Protein AF-A0A158D1X8-F1 (afdb_monomer_lite)

pLDDT: mean 78.44, std 18.09, range [29.52, 98.31]

Foldseek 3Di:
DPDPDDDDDLLRQLVVCVVVVHQWGWDQDPVPGTATAGSVPRHGPVVVCVVCVVVVVVLVVCCVPPPVSVVVVVVVVVVVVVVLCVDPVSVVVVVVVVVVVVVVCVVPPVVVVLQVLLCVALVVLQCCCCPPPPNHDPVLDDDPVQSVLSSVLSSPADPQFHKAFLAHCFAAAPPPRDTFAHGGSGNLRIDGHHPVRCVVPPRHAHLQDGDPSNPPLDLARHDDDDDDDDPVSVVPVVDPDRRPRDDPVRVVVVVVVVVVVVVVVVVVVVVVPPDPPPD

Structure (mmCIF, N/CA/C/O backbone):
data_AF-A0A158D1X8-F1
#
_entry.id   AF-A0A158D1X8-F1
#
loop_
_atom_site.group_PDB
_atom_site.id
_atom_site.type_symbol
_atom_site.label_atom_id
_atom_site.label_alt_id
_atom_site.label_comp_id
_atom_site.label_asym_id
_atom_site.label_entity_id
_atom_site.label_seq_id
_atom_site.pdbx_PDB_ins_code
_atom_site.Cartn_x
_atom_site.Cartn_y
_atom_site.Cartn_z
_atom_site.occupancy
_atom_site.B_iso_or_equiv
_atom_site.auth_seq_id
_atom_site.auth_comp_id
_atom_site.auth_asym_id
_atom_site.auth_atom_id
_atom_site.pdbx_PDB_model_num
ATOM 1 N N . MET A 1 1 ? 20.536 -32.704 -49.723 1.00 55.28 1 MET A N 1
ATOM 2 C CA . MET A 1 1 ? 21.285 -31.468 -50.030 1.00 55.28 1 MET A CA 1
ATOM 3 C C . MET A 1 1 ? 20.790 -30.385 -49.082 1.00 55.28 1 MET A C 1
ATOM 5 O O . MET A 1 1 ? 19.704 -29.871 -49.305 1.00 55.28 1 MET A O 1
ATOM 9 N N . SER A 1 2 ? 21.507 -30.103 -47.988 1.00 58.47 2 SER A N 1
ATOM 10 C CA . SER A 1 2 ? 21.170 -28.964 -47.121 1.00 58.47 2 SER A CA 1
ATOM 11 C C . SER A 1 2 ? 21.609 -27.690 -47.821 1.00 58.47 2 SER A C 1
ATOM 13 O O . SER A 1 2 ? 22.803 -27.434 -47.960 1.00 58.47 2 SER A O 1
ATOM 15 N N . THR A 1 3 ? 20.650 -26.907 -48.299 1.00 57.00 3 THR A N 1
ATOM 16 C CA . THR A 1 3 ? 20.907 -25.547 -48.760 1.00 57.00 3 THR A CA 1
ATOM 17 C C . THR A 1 3 ? 21.339 -24.730 -47.551 1.00 57.00 3 THR A C 1
ATOM 19 O O . THR A 1 3 ? 20.520 -24.405 -46.696 1.00 57.00 3 THR A O 1
ATOM 22 N N . SER A 1 4 ? 22.638 -24.454 -47.458 1.00 56.62 4 SER A N 1
ATOM 23 C CA . SER A 1 4 ? 23.189 -23.497 -46.505 1.00 56.62 4 SER A CA 1
ATOM 24 C C . SER A 1 4 ? 22.576 -22.131 -46.803 1.00 56.62 4 SER A C 1
ATOM 26 O O . SER A 1 4 ? 22.937 -21.472 -47.780 1.00 56.62 4 SER A O 1
ATOM 28 N N . THR A 1 5 ? 21.575 -21.737 -46.022 1.00 71.62 5 THR A N 1
ATOM 29 C CA . THR A 1 5 ? 21.005 -20.395 -46.068 1.00 71.62 5 THR A CA 1
ATOM 30 C C . THR A 1 5 ? 22.066 -19.442 -45.542 1.00 71.62 5 THR A C 1
ATOM 32 O O . THR A 1 5 ? 22.480 -19.538 -44.387 1.00 71.62 5 THR A O 1
ATOM 35 N N . ALA A 1 6 ? 22.538 -18.538 -46.401 1.00 77.00 6 ALA A N 1
ATOM 36 C CA . ALA A 1 6 ? 23.476 -17.503 -45.992 1.00 77.00 6 ALA A CA 1
ATOM 37 C C . ALA A 1 6 ? 22.914 -16.746 -44.770 1.00 77.00 6 ALA A C 1
ATOM 39 O O . ALA A 1 6 ? 21.714 -16.448 -44.745 1.00 77.00 6 ALA A O 1
ATOM 40 N N . PRO A 1 7 ? 23.742 -16.440 -43.754 1.00 83.12 7 PRO A N 1
ATOM 41 C CA . PRO A 1 7 ? 23.270 -15.771 -42.551 1.00 83.12 7 PRO A CA 1
ATOM 42 C C . PRO A 1 7 ? 22.640 -14.426 -42.919 1.00 83.12 7 PRO A C 1
ATOM 44 O O . PRO A 1 7 ? 23.245 -13.601 -43.609 1.00 83.12 7 PRO A O 1
ATOM 47 N N . LEU A 1 8 ? 21.405 -14.212 -42.461 1.00 88.38 8 LEU A N 1
ATOM 48 C CA . LEU A 1 8 ? 20.679 -12.970 -42.695 1.00 88.38 8 LEU A CA 1
ATOM 49 C C . LEU A 1 8 ? 21.470 -11.779 -42.136 1.00 88.38 8 LEU A C 1
ATOM 51 O O . LEU A 1 8 ? 22.089 -11.845 -41.073 1.00 88.38 8 LEU A O 1
ATOM 55 N N . SER A 1 9 ? 21.426 -10.646 -42.836 1.00 95.88 9 SER A N 1
ATOM 56 C CA . SER A 1 9 ? 22.001 -9.413 -42.294 1.00 95.88 9 SER A CA 1
ATOM 57 C C . SER A 1 9 ? 21.249 -8.979 -41.027 1.00 95.88 9 SER A C 1
ATOM 59 O O . SER A 1 9 ? 20.037 -9.170 -40.917 1.00 95.88 9 SER A O 1
ATOM 61 N N . LYS A 1 10 ? 21.926 -8.290 -40.096 1.00 95.94 10 LYS A N 1
ATOM 62 C CA . LYS A 1 10 ? 21.276 -7.732 -38.888 1.00 95.94 10 LYS A CA 1
ATOM 63 C C . LYS A 1 10 ? 20.078 -6.838 -39.207 1.00 95.94 10 LYS A C 1
ATOM 65 O O . LYS A 1 10 ? 19.131 -6.778 -38.434 1.00 95.94 10 LYS A O 1
ATOM 70 N N . SER A 1 11 ? 20.124 -6.121 -40.329 1.00 97.19 11 SER A N 1
ATOM 71 C CA . SER A 1 11 ? 19.009 -5.282 -40.777 1.00 97.19 11 SER A CA 1
ATOM 72 C C . SER A 1 11 ? 17.799 -6.120 -41.201 1.00 97.19 11 SER A C 1
ATOM 74 O O . SER A 1 11 ? 16.676 -5.729 -40.896 1.00 97.19 11 SER A O 1
ATOM 76 N N . ALA A 1 12 ? 18.019 -7.268 -41.854 1.00 97.06 12 ALA A N 1
ATOM 77 C CA . ALA A 1 12 ? 16.952 -8.203 -42.210 1.00 97.06 12 ALA A CA 1
ATOM 78 C C . ALA A 1 12 ? 16.340 -8.848 -40.958 1.00 97.06 12 ALA A C 1
ATOM 80 O O . ALA A 1 12 ? 15.132 -8.754 -40.771 1.00 97.06 12 ALA A O 1
ATOM 81 N N . MET A 1 13 ? 17.175 -9.359 -40.045 1.00 97.31 13 MET A N 1
ATOM 82 C CA . MET A 1 13 ? 16.717 -9.927 -38.767 1.00 97.31 13 MET A CA 1
ATOM 83 C C . MET A 1 13 ? 15.915 -8.915 -37.932 1.00 97.31 13 MET A C 1
ATOM 85 O O . MET A 1 13 ? 14.879 -9.244 -37.362 1.00 97.31 13 MET A O 1
ATOM 89 N N . ALA A 1 14 ? 16.360 -7.655 -37.885 1.00 97.75 14 ALA A N 1
ATOM 90 C CA . ALA A 1 14 ? 15.649 -6.596 -37.176 1.00 97.75 14 ALA A CA 1
ATOM 91 C C . ALA A 1 14 ? 14.286 -6.274 -37.795 1.00 97.75 14 ALA A C 1
ATOM 93 O O . ALA A 1 14 ? 13.347 -5.963 -37.065 1.00 97.75 14 ALA A O 1
ATOM 94 N N . ARG A 1 15 ? 14.181 -6.308 -39.130 1.00 97.69 15 ARG A N 1
ATOM 95 C CA . ARG A 1 15 ? 12.916 -6.093 -39.837 1.00 97.69 15 ARG A CA 1
ATOM 96 C C . ARG A 1 15 ? 11.941 -7.234 -39.553 1.00 97.69 15 ARG A C 1
ATOM 98 O O . ARG A 1 15 ? 10.828 -6.947 -39.132 1.00 97.69 15 ARG A O 1
ATOM 105 N N . GLU A 1 16 ? 12.389 -8.483 -39.671 1.00 97.19 16 GLU A N 1
ATOM 106 C CA . GLU A 1 16 ? 11.575 -9.664 -39.349 1.00 97.19 16 GLU A CA 1
ATOM 107 C C . GLU A 1 16 ? 11.078 -9.634 -37.899 1.00 97.19 16 GLU A C 1
ATOM 109 O O . GLU A 1 16 ? 9.904 -9.872 -37.635 1.00 97.19 16 GLU A O 1
ATOM 114 N N . ALA A 1 17 ? 11.940 -9.269 -36.946 1.00 97.44 17 ALA A N 1
ATOM 115 C CA . ALA A 1 17 ? 11.536 -9.138 -35.549 1.00 97.44 17 ALA A CA 1
ATOM 116 C C . ALA A 1 17 ? 10.464 -8.054 -35.351 1.00 97.44 17 ALA A C 1
ATOM 118 O O . ALA A 1 17 ? 9.499 -8.276 -34.625 1.00 97.44 17 ALA A O 1
ATOM 119 N N . ARG A 1 18 ? 10.570 -6.902 -36.033 1.00 97.50 18 ARG A N 1
ATOM 120 C CA . ARG A 1 18 ? 9.516 -5.870 -35.988 1.00 97.50 18 ARG A CA 1
ATOM 121 C C . ARG A 1 18 ? 8.207 -6.353 -36.598 1.00 97.50 18 ARG A C 1
ATOM 123 O O . ARG A 1 18 ? 7.159 -6.047 -36.043 1.00 97.50 18 ARG A O 1
ATOM 130 N N . GLU A 1 19 ? 8.264 -7.084 -37.707 1.00 97.62 19 GLU A N 1
ATOM 131 C CA . GLU A 1 19 ? 7.085 -7.675 -38.353 1.00 97.62 19 GLU A CA 1
ATOM 132 C C . GLU A 1 19 ? 6.393 -8.688 -37.428 1.00 97.62 19 GLU A C 1
ATOM 134 O O . GLU A 1 19 ? 5.166 -8.727 -37.376 1.00 97.62 19 GLU A O 1
ATOM 139 N N . ARG A 1 20 ? 7.160 -9.423 -36.609 1.00 97.25 20 ARG A N 1
ATOM 140 C CA . ARG A 1 20 ? 6.635 -10.291 -35.537 1.00 97.25 20 ARG A CA 1
ATOM 141 C C . ARG A 1 20 ? 6.194 -9.544 -34.270 1.00 97.25 20 ARG A C 1
ATOM 143 O O . ARG A 1 20 ? 5.703 -10.170 -33.336 1.00 97.25 20 ARG A O 1
ATOM 150 N N . GLY A 1 21 ? 6.380 -8.225 -34.194 1.00 96.38 21 GLY A N 1
ATOM 151 C CA . GLY A 1 21 ? 6.102 -7.437 -32.986 1.00 96.38 21 GLY A CA 1
ATOM 152 C C . GLY A 1 21 ? 7.092 -7.676 -31.836 1.00 96.38 21 GLY A C 1
ATOM 153 O O . GLY A 1 21 ? 6.840 -7.280 -30.697 1.00 96.38 21 GLY A O 1
ATOM 154 N N . GLU A 1 22 ? 8.235 -8.302 -32.112 1.00 97.00 22 GLU A N 1
ATOM 155 C CA . GLU A 1 22 ? 9.285 -8.562 -31.134 1.00 97.00 22 GLU A CA 1
ATOM 156 C C . GLU A 1 22 ? 10.133 -7.308 -30.893 1.00 97.00 22 GLU A C 1
ATOM 158 O O . GLU A 1 22 ? 10.523 -6.571 -31.804 1.00 97.00 22 GLU A O 1
ATOM 163 N N . ARG A 1 23 ? 10.474 -7.064 -29.625 1.00 97.75 23 ARG A N 1
ATOM 164 C CA . ARG A 1 23 ? 11.351 -5.942 -29.246 1.00 97.75 23 ARG A CA 1
ATOM 165 C C . ARG A 1 23 ? 12.824 -6.223 -29.527 1.00 97.75 23 ARG A C 1
ATOM 167 O O . ARG A 1 23 ? 13.604 -5.280 -29.692 1.00 97.75 23 ARG A O 1
ATOM 174 N N . PHE A 1 24 ? 13.198 -7.497 -29.566 1.00 97.69 24 PHE A N 1
ATOM 175 C CA . PHE A 1 24 ? 14.577 -7.954 -29.653 1.00 97.69 24 PHE A CA 1
ATOM 176 C C . PHE A 1 24 ? 14.720 -9.071 -30.681 1.00 97.69 24 PHE A C 1
ATOM 178 O O . PHE A 1 24 ? 13.774 -9.809 -30.920 1.00 97.69 24 PHE A O 1
ATOM 185 N N . PHE A 1 25 ? 15.918 -9.212 -31.237 1.00 98.00 25 PHE A N 1
ATOM 186 C CA . PHE A 1 25 ? 16.324 -10.355 -32.053 1.00 98.00 25 PHE A CA 1
ATOM 187 C C . PHE A 1 25 ? 17.730 -10.798 -31.653 1.00 98.00 25 PHE A C 1
ATOM 189 O O . PHE A 1 25 ? 18.517 -9.977 -31.185 1.00 98.00 25 PHE A O 1
ATOM 196 N N . GLN A 1 26 ? 18.054 -12.078 -31.821 1.00 97.88 26 GLN A N 1
ATOM 197 C CA . GLN A 1 26 ? 19.400 -12.583 -31.539 1.00 97.88 26 GLN A CA 1
ATOM 198 C C . GLN A 1 26 ? 20.320 -12.339 -32.734 1.00 97.88 26 GLN A C 1
ATOM 200 O O . GLN A 1 26 ? 19.957 -12.638 -33.870 1.00 97.88 26 GLN A O 1
ATOM 205 N N . ALA A 1 27 ? 21.503 -11.779 -32.483 1.00 97.50 27 ALA A N 1
ATOM 206 C CA . ALA A 1 27 ? 22.546 -11.633 -33.493 1.00 97.50 27 ALA A CA 1
ATOM 207 C C . ALA A 1 27 ? 23.937 -11.535 -32.854 1.00 97.50 27 ALA A C 1
ATOM 209 O O . ALA A 1 27 ? 24.088 -11.093 -31.716 1.00 97.50 27 ALA A O 1
ATOM 210 N N . ALA A 1 28 ? 24.974 -11.877 -33.619 1.00 97.12 28 ALA A N 1
ATOM 211 C CA . ALA A 1 28 ? 26.361 -11.748 -33.182 1.00 97.12 28 ALA A CA 1
ATOM 212 C C . ALA A 1 28 ? 26.800 -10.273 -33.101 1.00 97.12 28 ALA A C 1
ATOM 214 O O . ALA A 1 28 ? 26.878 -9.565 -34.107 1.00 97.12 28 ALA A O 1
ATOM 215 N N . CYS A 1 29 ? 27.106 -9.784 -31.905 1.00 97.19 29 CYS A N 1
ATOM 216 C CA . CYS A 1 29 ? 27.751 -8.511 -31.613 1.00 97.19 29 CYS A CA 1
ATOM 217 C C . CYS A 1 29 ? 29.281 -8.633 -31.711 1.00 97.19 29 CYS A C 1
ATOM 219 O O . CYS A 1 29 ? 29.857 -9.628 -31.290 1.00 97.19 29 CYS A O 1
ATOM 221 N N . VAL A 1 30 ? 29.947 -7.581 -32.197 1.00 97.19 30 VAL A N 1
ATOM 222 C CA . VAL A 1 30 ? 31.416 -7.542 -32.329 1.00 97.19 30 VAL A CA 1
ATOM 223 C C . VAL A 1 30 ? 32.118 -7.638 -30.970 1.00 97.19 30 VAL A C 1
ATOM 225 O O . VAL A 1 30 ? 33.176 -8.243 -30.874 1.00 97.19 30 VAL A O 1
ATOM 228 N N . HIS A 1 31 ? 31.529 -7.059 -29.922 1.00 96.75 31 HIS A N 1
ATOM 229 C CA . HIS A 1 31 ? 32.157 -6.970 -28.599 1.00 96.75 31 HIS A CA 1
ATOM 230 C C . HIS A 1 31 ? 31.713 -8.069 -27.629 1.00 96.75 31 HIS A C 1
ATOM 232 O O . HIS A 1 31 ? 32.437 -8.384 -26.695 1.00 96.75 31 HIS A O 1
ATOM 238 N N . HIS A 1 32 ? 30.520 -8.636 -27.830 1.00 96.50 32 HIS A N 1
ATOM 239 C CA . HIS A 1 32 ? 29.837 -9.436 -26.806 1.00 96.50 32 HIS A CA 1
ATOM 240 C C . HIS A 1 32 ? 29.347 -10.802 -27.307 1.00 96.50 32 HIS A C 1
ATOM 242 O O . HIS A 1 32 ? 28.584 -11.465 -26.606 1.00 96.50 32 HIS A O 1
ATOM 248 N N . GLY A 1 33 ? 29.743 -11.212 -28.519 1.00 96.06 33 GLY A N 1
ATOM 249 C CA . GLY A 1 33 ? 29.261 -12.449 -29.137 1.00 96.06 33 GLY A CA 1
ATOM 250 C C . GLY A 1 33 ? 27.761 -12.397 -29.430 1.00 96.06 33 GLY A C 1
ATOM 251 O O . GLY A 1 33 ? 27.211 -11.325 -29.682 1.00 96.06 33 GLY A O 1
ATOM 252 N N . GLU A 1 34 ? 27.082 -13.539 -29.422 1.00 97.31 34 GLU A N 1
ATOM 253 C CA . GLU A 1 34 ? 25.631 -13.598 -29.633 1.00 97.31 34 GLU A CA 1
ATOM 254 C C . GLU A 1 34 ? 24.876 -12.949 -28.472 1.00 97.31 34 GLU A C 1
ATOM 256 O O . GLU A 1 34 ? 24.979 -13.375 -27.325 1.00 97.31 34 GLU A O 1
ATOM 261 N N . GLN A 1 35 ? 24.141 -11.878 -28.774 1.00 97.81 35 GLN A N 1
ATOM 262 C CA . GLN A 1 35 ? 23.390 -11.106 -27.789 1.00 97.81 35 GLN A CA 1
ATOM 263 C C . GLN A 1 35 ? 22.037 -10.659 -28.352 1.00 97.81 35 GLN A C 1
ATOM 265 O O . GLN A 1 35 ? 21.873 -10.547 -29.573 1.00 97.81 35 GLN A O 1
ATOM 270 N N . PRO A 1 36 ? 21.082 -10.286 -27.481 1.00 98.12 36 PRO A N 1
ATOM 271 C CA . PRO A 1 36 ? 19.874 -9.599 -27.906 1.00 98.12 36 PRO A CA 1
ATOM 272 C C . PRO A 1 36 ? 20.205 -8.227 -28.505 1.00 98.12 36 PRO A C 1
ATOM 274 O O . PRO A 1 36 ? 20.858 -7.384 -27.888 1.00 98.12 36 PRO A O 1
ATOM 277 N N . HIS A 1 37 ? 19.695 -7.960 -29.697 1.00 98.31 37 HIS A N 1
ATOM 278 C CA . HIS A 1 37 ? 19.742 -6.664 -30.354 1.00 98.31 37 HIS A CA 1
ATOM 279 C C . HIS A 1 37 ? 18.348 -6.037 -30.373 1.00 98.31 37 HIS A C 1
ATOM 281 O O . HIS A 1 37 ? 17.357 -6.712 -30.642 1.00 98.31 37 HIS A O 1
ATOM 287 N N . TYR A 1 38 ? 18.254 -4.732 -30.118 1.00 97.88 38 TYR A N 1
ATOM 288 C CA . TYR A 1 38 ? 16.989 -4.006 -30.227 1.00 97.88 38 TYR A CA 1
ATOM 289 C C . TYR A 1 38 ? 16.506 -4.002 -31.674 1.00 97.88 38 TYR A C 1
ATOM 291 O O . TYR A 1 38 ? 17.214 -3.517 -32.557 1.00 97.88 38 TYR A O 1
ATOM 299 N N . ALA A 1 39 ? 15.274 -4.441 -31.923 1.00 97.75 39 ALA A N 1
ATOM 300 C CA . ALA A 1 39 ? 14.709 -4.443 -33.268 1.00 97.75 39 ALA A CA 1
ATOM 301 C C . ALA A 1 39 ? 14.657 -3.020 -33.861 1.00 97.75 39 ALA A C 1
ATOM 303 O O . ALA A 1 39 ? 14.905 -2.834 -35.049 1.00 97.75 39 ALA A O 1
ATOM 304 N N . SER A 1 40 ? 14.419 -1.984 -33.046 1.00 97.06 40 SER A N 1
ATOM 305 C CA . SER A 1 40 ? 14.302 -0.578 -33.477 1.00 97.06 40 SER A CA 1
ATOM 306 C C . SER A 1 40 ? 15.626 0.064 -33.911 1.00 97.06 40 SER A C 1
ATOM 308 O O . SER A 1 40 ? 15.704 0.674 -34.975 1.00 97.06 40 SER A O 1
ATOM 310 N N . THR A 1 41 ? 16.685 -0.079 -33.117 1.00 96.94 41 THR A N 1
ATOM 311 C CA . THR A 1 41 ? 17.975 0.588 -33.364 1.00 96.94 41 THR A CA 1
ATOM 312 C C . THR A 1 41 ? 19.026 -0.343 -33.950 1.00 96.94 41 THR A C 1
ATOM 314 O O . THR A 1 41 ? 20.029 0.133 -34.479 1.00 96.94 41 THR A O 1
ATOM 317 N N . ARG A 1 42 ? 18.801 -1.662 -33.878 1.00 97.75 42 ARG A N 1
ATOM 318 C CA . ARG A 1 42 ? 19.778 -2.728 -34.158 1.00 97.75 42 ARG A CA 1
ATOM 319 C C . ARG A 1 42 ? 20.973 -2.715 -33.200 1.00 97.75 42 ARG A C 1
ATOM 321 O O . ARG A 1 42 ? 21.945 -3.432 -33.430 1.00 97.75 42 ARG A O 1
ATOM 328 N N . ALA A 1 43 ? 20.929 -1.920 -32.130 1.00 97.56 43 ALA A N 1
ATOM 329 C CA . ALA A 1 43 ? 21.995 -1.869 -31.138 1.00 97.56 43 ALA A CA 1
ATOM 330 C C . ALA A 1 43 ? 21.989 -3.141 -30.279 1.00 97.56 43 ALA A C 1
ATOM 332 O O . ALA A 1 43 ? 20.921 -3.626 -29.907 1.00 97.56 43 ALA A O 1
ATOM 333 N N . CYS A 1 44 ? 23.177 -3.656 -29.960 1.00 98.19 44 CYS A N 1
ATOM 334 C CA . CYS A 1 44 ? 23.341 -4.722 -28.970 1.00 98.19 44 CYS A CA 1
ATOM 335 C C . CYS A 1 44 ? 22.863 -4.210 -27.607 1.00 98.19 44 CYS A C 1
ATOM 337 O O . CYS A 1 44 ? 23.210 -3.088 -27.224 1.00 98.19 44 CYS A O 1
ATOM 339 N N . SER A 1 45 ? 22.073 -5.009 -26.891 1.00 97.88 45 SER A N 1
ATOM 340 C CA . SER A 1 45 ? 21.534 -4.654 -25.576 1.00 97.88 45 SER A CA 1
ATOM 341 C C . SER A 1 45 ? 22.641 -4.330 -24.574 1.00 97.88 45 SER A C 1
ATOM 343 O O . SER A 1 45 ? 22.537 -3.325 -23.873 1.00 97.88 45 SER A O 1
ATOM 345 N N . VAL A 1 46 ? 23.725 -5.112 -24.588 1.00 97.75 46 VAL A N 1
ATOM 346 C CA . VAL A 1 46 ? 24.895 -4.939 -23.718 1.00 97.75 46 VAL A CA 1
ATOM 347 C C . VAL A 1 46 ? 25.649 -3.656 -24.072 1.00 97.75 46 VAL A C 1
ATOM 349 O O . VAL A 1 46 ? 25.765 -2.779 -23.228 1.00 97.75 46 VAL A O 1
ATOM 352 N N . CYS A 1 47 ? 26.013 -3.438 -25.345 1.00 97.50 47 CYS A N 1
ATOM 353 C CA . CYS A 1 47 ? 26.683 -2.188 -25.748 1.00 97.50 47 CYS A CA 1
ATOM 354 C C . CYS A 1 47 ? 25.844 -0.939 -25.427 1.00 97.50 47 CYS A C 1
ATOM 356 O O . CYS A 1 47 ? 26.382 0.123 -25.115 1.00 97.50 47 CYS A O 1
ATOM 358 N N . GLN A 1 48 ? 24.518 -1.038 -25.563 1.00 97.50 48 GLN A N 1
ATOM 359 C CA . GLN A 1 48 ? 23.608 0.050 -25.220 1.00 97.50 48 GLN A CA 1
ATOM 360 C C . GLN A 1 48 ? 23.564 0.278 -23.702 1.00 97.50 48 GLN A C 1
ATOM 362 O O . GLN A 1 48 ? 23.485 1.429 -23.273 1.00 97.50 48 GLN A O 1
ATOM 367 N N . ALA A 1 49 ? 23.625 -0.788 -22.898 1.00 96.31 49 ALA A N 1
ATOM 368 C CA . ALA A 1 49 ? 23.731 -0.705 -21.447 1.00 96.31 49 ALA A CA 1
ATOM 369 C C . ALA A 1 49 ? 25.058 -0.059 -21.027 1.00 96.31 49 ALA A C 1
ATOM 371 O O . ALA A 1 49 ? 25.015 0.929 -20.300 1.00 96.31 49 ALA A O 1
ATOM 372 N N . ASP A 1 50 ? 26.194 -0.503 -21.569 1.00 97.00 50 ASP A N 1
ATOM 373 C CA . ASP A 1 50 ? 27.521 0.058 -21.270 1.00 97.00 50 ASP A CA 1
ATOM 374 C C . ASP A 1 50 ? 27.596 1.545 -21.619 1.00 97.00 50 ASP A C 1
ATOM 376 O O . ASP A 1 50 ? 28.060 2.369 -20.835 1.00 97.00 50 ASP A O 1
ATOM 380 N N . ARG A 1 51 ? 27.047 1.925 -22.780 1.00 96.69 51 ARG A N 1
ATOM 381 C CA . ARG A 1 51 ? 26.965 3.329 -23.203 1.00 96.69 51 ARG A CA 1
ATOM 382 C C . ARG A 1 51 ? 26.120 4.181 -22.254 1.00 96.69 51 ARG A C 1
ATOM 384 O O . ARG A 1 51 ? 26.387 5.373 -22.090 1.00 96.69 51 ARG A O 1
ATOM 391 N N . ASN A 1 52 ? 25.075 3.600 -21.671 1.00 96.62 52 ASN A N 1
ATOM 392 C CA . ASN A 1 52 ? 24.172 4.300 -20.764 1.00 96.62 52 ASN A CA 1
ATOM 393 C C . ASN A 1 52 ? 24.627 4.234 -19.301 1.00 96.62 52 ASN A C 1
ATOM 395 O O . ASN A 1 52 ? 24.212 5.088 -18.523 1.00 96.62 52 ASN A O 1
ATOM 399 N N . ALA A 1 53 ? 25.490 3.286 -18.930 1.00 96.19 53 ALA A N 1
ATOM 400 C CA . ALA A 1 53 ? 25.986 3.095 -17.571 1.00 96.19 53 ALA A CA 1
ATOM 401 C C . ALA A 1 53 ? 26.548 4.382 -16.936 1.00 96.19 53 ALA A C 1
ATOM 403 O O . ALA A 1 53 ? 26.047 4.756 -15.874 1.00 96.19 53 ALA A O 1
ATOM 404 N N . PRO A 1 54 ? 27.471 5.141 -17.569 1.00 96.25 54 PRO A N 1
ATOM 405 C CA . PRO A 1 54 ? 27.991 6.367 -16.960 1.00 96.25 54 PRO A CA 1
ATOM 406 C C . PRO A 1 54 ? 26.910 7.445 -16.799 1.00 96.25 54 PRO A C 1
ATOM 408 O O . PRO A 1 54 ? 26.869 8.137 -15.785 1.00 96.25 54 PRO A O 1
ATOM 411 N N . LYS A 1 55 ? 25.977 7.558 -17.755 1.00 95.50 55 LYS A N 1
ATOM 412 C CA . LYS A 1 55 ? 24.861 8.519 -17.675 1.00 95.50 55 LYS A CA 1
ATOM 413 C C . LYS A 1 55 ? 23.893 8.164 -16.552 1.00 95.50 55 LYS A C 1
ATOM 415 O O . LYS A 1 55 ? 23.424 9.053 -15.848 1.00 95.50 55 LYS A O 1
ATOM 420 N N . ASN A 1 56 ? 23.608 6.876 -16.386 1.00 94.06 56 ASN A N 1
ATOM 421 C CA . ASN A 1 56 ? 22.747 6.375 -15.325 1.00 94.06 56 ASN A CA 1
ATOM 422 C C . ASN A 1 56 ? 23.403 6.562 -13.952 1.00 94.06 56 ASN A C 1
ATOM 424 O O . ASN A 1 56 ? 22.715 6.985 -13.029 1.00 94.06 56 ASN A O 1
ATOM 428 N N . SER A 1 57 ? 24.715 6.316 -13.832 1.00 95.38 57 SER A N 1
ATOM 429 C CA . SER A 1 57 ? 25.472 6.559 -12.594 1.00 95.38 57 SER A CA 1
ATOM 430 C C . SER A 1 57 ? 25.440 8.037 -12.211 1.00 95.38 57 SER A C 1
ATOM 432 O O . SER A 1 57 ? 24.984 8.375 -11.123 1.00 95.38 57 SER A O 1
ATOM 434 N N . ALA A 1 58 ? 25.792 8.928 -13.143 1.00 95.44 58 ALA A N 1
ATOM 435 C CA . ALA A 1 58 ? 25.754 10.370 -12.907 1.00 95.44 58 ALA A CA 1
ATOM 436 C C . ALA A 1 58 ? 24.336 10.870 -12.575 1.00 95.44 58 ALA A C 1
ATOM 438 O O . ALA A 1 58 ? 24.152 11.707 -11.697 1.00 95.44 58 ALA A O 1
ATOM 439 N N . ALA A 1 59 ? 23.301 10.348 -13.243 1.00 93.75 59 ALA A N 1
ATOM 440 C CA . ALA A 1 59 ? 21.917 10.688 -12.919 1.00 93.75 59 ALA A CA 1
ATOM 441 C C . ALA A 1 59 ? 21.498 10.187 -11.525 1.00 93.75 59 ALA A C 1
ATOM 443 O O . ALA A 1 59 ? 20.731 10.870 -10.845 1.00 93.75 59 ALA A O 1
ATOM 444 N N . ALA A 1 60 ? 21.985 9.018 -11.098 1.00 95.62 60 ALA A N 1
ATOM 445 C CA . ALA A 1 60 ? 21.724 8.466 -9.773 1.00 95.62 60 ALA A CA 1
ATOM 446 C C . ALA A 1 60 ? 22.428 9.270 -8.668 1.00 95.62 60 ALA A C 1
ATOM 448 O O . ALA A 1 60 ? 21.803 9.563 -7.650 1.00 95.62 60 ALA A O 1
ATOM 449 N N . GLU A 1 61 ? 23.682 9.672 -8.888 1.00 96.56 61 GLU A N 1
ATOM 450 C CA . GLU A 1 61 ? 24.430 10.575 -8.003 1.00 96.56 61 GLU A CA 1
ATOM 451 C C . GLU A 1 61 ? 23.724 11.924 -7.882 1.00 96.56 61 GLU A C 1
ATOM 453 O O . GLU A 1 61 ? 23.361 12.330 -6.783 1.00 96.56 61 GLU A O 1
ATOM 458 N N . ARG A 1 62 ? 23.359 12.555 -9.006 1.00 95.31 62 ARG A N 1
ATOM 459 C CA . ARG A 1 62 ? 22.575 13.800 -8.978 1.00 95.31 62 ARG A CA 1
ATOM 460 C C . ARG A 1 62 ? 21.256 13.645 -8.230 1.00 95.31 62 ARG A C 1
ATOM 462 O O . ARG A 1 62 ? 20.903 14.496 -7.433 1.00 95.31 62 ARG A O 1
ATOM 469 N N . TYR A 1 63 ? 20.518 12.555 -8.430 1.00 95.62 63 TYR A N 1
ATOM 470 C CA . TYR A 1 63 ? 19.276 12.323 -7.682 1.00 95.62 63 TYR A CA 1
ATOM 471 C C . TYR A 1 63 ? 19.504 12.202 -6.162 1.00 95.62 63 TYR A C 1
ATOM 473 O O . TYR A 1 63 ? 18.628 12.562 -5.359 1.00 95.62 63 TYR A O 1
ATOM 481 N N . ARG A 1 64 ? 20.672 11.693 -5.752 1.00 95.31 64 ARG A N 1
ATOM 482 C CA . ARG A 1 64 ? 21.080 11.592 -4.348 1.00 95.31 64 ARG A CA 1
ATOM 483 C C . ARG A 1 64 ? 21.496 12.948 -3.775 1.00 95.31 64 ARG A C 1
ATOM 485 O O . ARG A 1 64 ? 21.037 13.269 -2.683 1.00 95.31 64 ARG A O 1
ATOM 492 N N . ASP A 1 65 ? 22.265 13.736 -4.512 1.00 97.38 65 ASP A N 1
ATOM 493 C CA . ASP A 1 65 ? 22.962 14.897 -3.947 1.00 97.38 65 ASP A CA 1
ATOM 494 C C . ASP A 1 65 ? 22.258 16.236 -4.228 1.00 97.38 65 ASP A C 1
ATOM 496 O O . ASP A 1 65 ? 22.465 17.201 -3.500 1.00 97.38 65 ASP A O 1
ATOM 500 N N . ASP A 1 66 ? 21.380 16.292 -5.234 1.00 97.31 66 ASP A N 1
ATOM 501 C CA . ASP A 1 66 ? 20.683 17.502 -5.687 1.00 97.31 66 ASP A CA 1
ATOM 502 C C . ASP A 1 66 ? 19.164 17.399 -5.392 1.00 97.31 66 ASP A C 1
ATOM 504 O O . ASP A 1 66 ? 18.428 16.666 -6.076 1.00 97.31 66 ASP A O 1
ATOM 508 N N . PRO A 1 67 ? 18.659 18.099 -4.351 1.00 97.00 67 PRO A N 1
ATOM 509 C CA . PRO A 1 67 ? 17.240 18.105 -4.002 1.00 97.00 67 PRO A CA 1
ATOM 510 C C . PRO A 1 67 ? 16.333 18.659 -5.108 1.00 97.00 67 PRO A C 1
ATOM 512 O O . PRO A 1 67 ? 15.231 18.135 -5.288 1.00 97.00 67 PRO A O 1
ATOM 515 N N . GLU A 1 68 ? 16.787 19.659 -5.869 1.00 97.25 68 GLU A N 1
ATOM 516 C CA . GLU A 1 68 ? 16.003 20.262 -6.954 1.00 97.25 68 GLU A CA 1
ATOM 517 C C . GLU A 1 68 ? 15.846 19.277 -8.111 1.00 97.25 68 GLU A C 1
ATOM 519 O O . GLU A 1 68 ? 14.743 19.063 -8.622 1.00 97.25 68 GLU A O 1
ATOM 524 N N . TYR A 1 69 ? 16.927 18.588 -8.487 1.00 96.38 69 TYR A N 1
ATOM 525 C CA . TYR A 1 69 ? 16.862 17.533 -9.496 1.00 96.38 69 TYR A CA 1
ATOM 526 C C . TYR A 1 69 ? 15.950 16.380 -9.054 1.00 96.38 69 TYR A C 1
ATOM 528 O O . TYR A 1 69 ? 15.155 15.862 -9.848 1.00 96.38 69 TYR A O 1
ATOM 536 N N . ARG A 1 70 ? 15.999 15.998 -7.773 1.00 97.38 70 ARG A N 1
ATOM 537 C CA . ARG A 1 70 ? 15.096 14.990 -7.201 1.00 97.38 70 ARG A CA 1
ATOM 538 C C . ARG A 1 70 ? 13.633 15.414 -7.303 1.00 97.38 70 ARG A C 1
ATOM 540 O O . ARG A 1 70 ? 12.789 14.601 -7.693 1.00 97.38 70 ARG A O 1
ATOM 547 N N . GLU A 1 71 ? 13.322 16.657 -6.951 1.00 96.19 71 GLU A N 1
ATOM 548 C CA . GLU A 1 71 ? 11.971 17.205 -7.060 1.00 96.19 71 GLU A CA 1
ATOM 549 C C . GLU A 1 71 ? 11.512 17.269 -8.519 1.00 96.19 71 GLU A C 1
ATOM 551 O O . GLU A 1 71 ? 10.424 16.787 -8.835 1.00 96.19 71 GLU A O 1
ATOM 556 N N . HIS A 1 72 ? 12.370 17.724 -9.431 1.00 96.06 72 HIS A N 1
ATOM 557 C CA . HIS A 1 72 ? 12.090 17.752 -10.864 1.00 96.06 72 HIS A CA 1
ATOM 558 C C . HIS A 1 72 ? 11.740 16.362 -11.420 1.00 96.06 72 HIS A C 1
ATOM 560 O O . HIS A 1 72 ? 10.749 16.198 -12.138 1.00 96.06 72 HIS A O 1
ATOM 566 N N . VAL A 1 73 ? 12.519 15.330 -11.075 1.00 95.75 73 VAL A N 1
ATOM 567 C CA . VAL A 1 73 ? 12.253 13.945 -11.503 1.00 95.75 73 VAL A CA 1
ATOM 568 C C . VAL A 1 73 ? 10.918 13.444 -10.939 1.00 95.75 73 VAL A C 1
ATOM 570 O O . VAL A 1 73 ? 10.144 12.808 -11.665 1.00 95.75 73 VAL A O 1
ATOM 573 N N . ARG A 1 74 ? 10.609 13.760 -9.674 1.00 95.19 74 ARG A N 1
ATOM 574 C CA . ARG A 1 74 ? 9.321 13.422 -9.042 1.00 95.19 74 ARG A CA 1
ATOM 575 C C . ARG A 1 74 ? 8.152 14.120 -9.730 1.00 95.19 74 ARG A C 1
ATOM 577 O O . ARG A 1 74 ? 7.168 13.455 -10.052 1.00 95.19 74 ARG A O 1
ATOM 584 N N . ASP A 1 75 ? 8.256 15.420 -9.987 1.00 96.25 75 ASP A N 1
ATOM 585 C CA . ASP A 1 75 ? 7.220 16.208 -10.656 1.00 96.25 75 ASP A CA 1
ATOM 586 C C . ASP A 1 75 ? 6.970 15.698 -12.079 1.00 96.25 75 ASP A C 1
ATOM 588 O O . ASP A 1 75 ? 5.832 15.406 -12.451 1.00 96.25 75 ASP A O 1
ATOM 592 N N . LYS A 1 76 ? 8.034 15.451 -12.850 1.00 95.69 76 LYS A N 1
ATOM 593 C CA . LYS A 1 76 ? 7.932 14.857 -14.188 1.00 95.69 76 LYS A CA 1
ATOM 594 C C . LYS A 1 76 ? 7.221 13.499 -14.157 1.00 95.69 76 LYS A C 1
ATOM 596 O O . LYS A 1 76 ? 6.337 13.245 -14.981 1.00 95.69 76 LYS A O 1
ATOM 601 N N . GLY A 1 77 ? 7.562 12.641 -13.193 1.00 94.06 77 GLY A N 1
ATOM 602 C CA . GLY A 1 77 ? 6.894 11.354 -12.981 1.00 94.06 77 GLY A CA 1
ATOM 603 C C . GLY A 1 77 ? 5.413 11.505 -12.611 1.00 94.06 77 GLY A C 1
ATOM 604 O O . GLY A 1 77 ? 4.555 10.821 -13.178 1.00 94.06 77 GLY A O 1
ATOM 605 N N . ASN A 1 78 ? 5.097 12.440 -11.714 1.00 93.94 78 ASN A N 1
ATOM 606 C CA . ASN A 1 78 ? 3.734 12.739 -11.281 1.00 93.94 78 ASN A CA 1
ATOM 607 C C . ASN A 1 78 ? 2.877 13.304 -12.419 1.00 93.94 78 ASN A C 1
ATOM 609 O O . ASN A 1 78 ? 1.755 12.832 -12.610 1.00 93.94 78 ASN A O 1
ATOM 613 N N . LYS A 1 79 ? 3.406 14.242 -13.214 1.00 95.44 79 LYS A N 1
ATOM 614 C CA . LYS A 1 79 ? 2.755 14.794 -14.412 1.00 95.44 79 LYS A CA 1
ATOM 615 C C . LYS A 1 79 ? 2.444 13.702 -15.430 1.00 95.44 79 LYS A C 1
ATOM 617 O O . LYS A 1 79 ? 1.310 13.608 -15.894 1.00 95.44 79 LYS A O 1
ATOM 622 N N . ALA A 1 80 ? 3.404 12.822 -15.722 1.00 92.50 80 ALA A N 1
ATOM 623 C CA . ALA A 1 80 ? 3.183 11.701 -16.635 1.00 92.50 80 ALA A CA 1
ATOM 624 C C . ALA A 1 80 ? 2.111 10.727 -16.113 1.00 92.50 80 ALA A C 1
ATOM 626 O O . ALA A 1 80 ? 1.256 10.284 -16.879 1.00 92.50 80 ALA A O 1
ATOM 627 N N . ARG A 1 81 ? 2.118 10.414 -14.808 1.00 91.69 81 ARG A N 1
ATOM 628 C CA . ARG A 1 81 ? 1.087 9.572 -14.180 1.00 91.69 81 ARG A CA 1
ATOM 629 C C . ARG A 1 81 ? -0.290 10.236 -14.213 1.00 91.69 81 ARG A C 1
ATOM 631 O O . ARG A 1 81 ? -1.269 9.555 -14.497 1.00 91.69 81 ARG A O 1
ATOM 638 N N . ARG A 1 82 ? -0.372 11.543 -13.942 1.00 93.12 82 ARG A N 1
ATOM 639 C CA . ARG A 1 82 ? -1.622 12.312 -14.012 1.00 93.12 82 ARG A CA 1
ATOM 640 C C . ARG A 1 82 ? -2.193 12.284 -15.426 1.00 93.12 82 ARG A C 1
ATOM 642 O O . ARG A 1 82 ? -3.339 11.893 -15.579 1.00 93.12 82 ARG A O 1
ATOM 649 N N . LYS A 1 83 ? -1.366 12.573 -16.436 1.00 91.19 83 LYS A N 1
ATOM 650 C CA . LYS A 1 83 ? -1.768 12.524 -17.846 1.00 91.19 83 LYS A CA 1
ATOM 651 C C . LYS A 1 83 ? -2.290 11.143 -18.253 1.00 91.19 83 LYS A C 1
ATOM 653 O O . LYS A 1 83 ? -3.333 11.046 -18.878 1.00 91.19 83 LYS A O 1
ATOM 658 N N . ARG A 1 84 ? -1.616 10.055 -17.852 1.00 91.25 84 ARG A N 1
ATOM 659 C CA . ARG A 1 84 ? -2.121 8.691 -18.116 1.00 91.25 84 ARG A CA 1
ATOM 660 C C . ARG A 1 84 ? -3.463 8.415 -17.438 1.00 91.25 84 ARG A C 1
ATOM 662 O O . ARG A 1 84 ? -4.277 7.699 -17.989 1.00 91.25 84 ARG A O 1
ATOM 669 N N . ARG A 1 85 ? -3.719 8.992 -16.263 1.00 91.25 85 ARG A N 1
ATOM 670 C CA . ARG A 1 85 ? -5.005 8.848 -15.564 1.00 91.25 85 ARG A CA 1
ATOM 671 C C . ARG A 1 85 ? -6.127 9.715 -16.134 1.00 91.25 85 ARG A C 1
ATOM 673 O O . ARG A 1 85 ? -7.264 9.540 -15.716 1.00 91.25 85 ARG A O 1
ATOM 680 N N . GLU A 1 86 ? -5.844 10.647 -17.036 1.00 93.75 86 GLU A N 1
ATOM 681 C CA . GLU A 1 86 ? -6.898 11.370 -17.760 1.00 93.75 86 GLU A CA 1
ATOM 682 C C . GLU A 1 86 ? -7.554 10.459 -18.809 1.00 93.75 86 GLU A C 1
ATOM 684 O O . GLU A 1 86 ? -8.757 10.562 -19.039 1.00 93.75 86 GLU A O 1
ATOM 689 N N . ASP A 1 87 ? -6.800 9.493 -19.340 1.00 94.88 87 ASP A N 1
ATOM 690 C CA . ASP A 1 87 ? -7.288 8.441 -20.228 1.00 94.88 87 ASP A CA 1
ATOM 691 C C . ASP A 1 87 ? -8.193 7.440 -19.460 1.00 94.88 87 ASP A C 1
ATOM 693 O O . ASP A 1 87 ? -7.752 6.820 -18.478 1.00 94.88 87 ASP A O 1
ATOM 697 N N . PRO A 1 88 ? -9.483 7.303 -19.831 1.00 94.50 88 PRO A N 1
ATOM 698 C CA . PRO A 1 88 ? -10.398 6.336 -19.226 1.00 94.50 88 PRO A CA 1
ATOM 699 C C . PRO A 1 88 ? -9.935 4.882 -19.359 1.00 94.50 88 PRO A C 1
ATOM 701 O O . PRO A 1 88 ? -10.010 4.151 -18.369 1.00 94.50 88 PRO A O 1
ATOM 704 N N . ASP A 1 89 ? -9.396 4.492 -20.514 1.00 93.31 89 ASP A N 1
ATOM 705 C CA . ASP A 1 89 ? -9.036 3.101 -20.807 1.00 93.31 89 ASP A CA 1
ATOM 706 C C . ASP A 1 89 ? -7.831 2.683 -19.962 1.00 93.31 89 ASP A C 1
ATOM 708 O O . ASP A 1 89 ? -7.815 1.618 -19.340 1.00 93.31 89 ASP A O 1
ATOM 712 N N . TYR A 1 90 ? -6.845 3.578 -19.834 1.00 93.38 90 TYR A N 1
ATOM 713 C CA . TYR A 1 90 ? -5.717 3.367 -18.929 1.00 93.38 90 TYR A CA 1
ATOM 714 C C . TYR A 1 90 ? -6.175 3.239 -17.470 1.00 93.38 90 TYR A C 1
ATOM 716 O O . TYR A 1 90 ? -5.671 2.385 -16.737 1.00 93.38 90 TYR A O 1
ATOM 724 N N . ARG A 1 91 ? -7.127 4.070 -17.017 1.00 92.69 91 ARG A N 1
ATOM 725 C CA . ARG A 1 91 ? -7.663 3.974 -15.647 1.00 92.69 91 ARG A CA 1
ATOM 726 C C . ARG A 1 91 ? -8.379 2.654 -15.406 1.00 92.69 91 ARG A C 1
ATOM 728 O O . ARG A 1 91 ? -8.237 2.087 -14.322 1.00 92.69 91 ARG A O 1
ATOM 735 N N . GLU A 1 92 ? -9.170 2.191 -16.365 1.00 93.38 92 GLU A N 1
ATOM 736 C CA . GLU A 1 92 ? -9.870 0.916 -16.256 1.00 93.38 92 GLU A CA 1
ATOM 737 C C . GLU A 1 92 ? -8.885 -0.255 -16.229 1.00 93.38 92 GLU A C 1
ATOM 739 O O . GLU A 1 92 ? -8.975 -1.095 -15.331 1.00 93.38 92 GLU A O 1
ATOM 744 N N . ALA A 1 93 ? -7.885 -0.250 -17.113 1.00 92.44 93 ALA A N 1
ATOM 745 C CA . ALA A 1 93 ? -6.817 -1.244 -17.126 1.00 92.44 93 ALA A CA 1
ATOM 746 C C . ALA A 1 93 ? -6.005 -1.248 -15.816 1.00 92.44 93 ALA A C 1
ATOM 748 O O . ALA A 1 93 ? -5.758 -2.312 -15.248 1.00 92.44 93 ALA A O 1
ATOM 749 N N . GLU A 1 94 ? -5.643 -0.073 -15.279 1.00 91.88 94 GLU A N 1
ATOM 750 C CA . GLU A 1 94 ? -4.949 0.062 -13.986 1.00 91.88 94 GLU A CA 1
ATOM 751 C C . GLU A 1 94 ? -5.794 -0.541 -12.849 1.00 91.88 94 GLU A C 1
ATOM 753 O O . GLU A 1 94 ? -5.286 -1.336 -12.057 1.00 91.88 94 GLU A O 1
ATOM 758 N N . ARG A 1 95 ? -7.103 -0.253 -12.806 1.00 93.81 95 ARG A N 1
ATOM 759 C CA . ARG A 1 95 ? -8.031 -0.830 -11.814 1.00 93.81 95 ARG A CA 1
ATOM 760 C C . ARG A 1 95 ? -8.219 -2.336 -11.982 1.00 93.81 95 ARG A C 1
ATOM 762 O O . ARG A 1 95 ? -8.337 -3.046 -10.985 1.00 93.81 95 ARG A O 1
ATOM 769 N N . ALA A 1 96 ? -8.302 -2.832 -13.214 1.00 94.19 96 ALA A N 1
ATOM 770 C CA . ALA A 1 96 ? -8.420 -4.260 -13.496 1.00 94.19 96 ALA A CA 1
ATOM 771 C C . ALA A 1 96 ? -7.180 -5.012 -12.996 1.00 94.19 96 ALA A C 1
ATOM 773 O O . ALA A 1 96 ? -7.317 -5.948 -12.209 1.00 94.19 96 ALA A O 1
ATOM 774 N N . TYR A 1 97 ? -5.989 -4.516 -13.335 1.00 93.62 97 TYR A N 1
ATOM 775 C CA . TYR A 1 97 ? -4.722 -5.058 -12.853 1.00 93.62 97 TYR A CA 1
ATOM 776 C C . TYR A 1 97 ? -4.609 -5.006 -11.323 1.00 93.62 97 TYR A C 1
ATOM 778 O O . TYR A 1 97 ? -4.177 -5.969 -10.691 1.00 93.62 97 TYR A O 1
ATOM 786 N N . GLU A 1 98 ? -5.018 -3.904 -10.687 1.00 91.94 98 GLU A N 1
ATOM 787 C CA . GLU A 1 98 ? -5.011 -3.809 -9.224 1.00 91.94 98 GLU A CA 1
ATOM 788 C C . GLU A 1 98 ? -5.952 -4.824 -8.564 1.00 91.94 98 GLU A C 1
ATOM 790 O O . GLU A 1 98 ? -5.553 -5.441 -7.572 1.00 91.94 98 GLU A O 1
ATOM 795 N N . ARG A 1 99 ? -7.152 -5.039 -9.126 1.00 93.06 99 ARG A N 1
ATOM 796 C CA . ARG A 1 99 ? -8.106 -6.057 -8.654 1.00 93.06 99 ARG A CA 1
ATOM 797 C C . ARG A 1 99 ? -7.546 -7.465 -8.798 1.00 93.06 99 ARG A C 1
ATOM 799 O O . ARG A 1 99 ? -7.609 -8.229 -7.839 1.00 93.06 99 ARG A O 1
ATOM 806 N N . GLU A 1 100 ? -6.976 -7.791 -9.953 1.00 93.31 100 GLU A N 1
ATOM 807 C CA . GLU A 1 100 ? -6.361 -9.095 -10.209 1.00 93.31 100 GLU A CA 1
ATOM 808 C C . GLU A 1 100 ? -5.186 -9.343 -9.259 1.00 93.31 100 GLU A C 1
ATOM 810 O O . GLU A 1 100 ? -5.120 -10.373 -8.594 1.00 93.31 100 GLU A O 1
ATOM 815 N N . ARG A 1 101 ? -4.302 -8.356 -9.099 1.00 93.19 101 ARG A N 1
ATOM 816 C CA . ARG A 1 101 ? -3.164 -8.437 -8.179 1.00 93.19 101 ARG A CA 1
ATOM 817 C C . ARG A 1 101 ? -3.604 -8.573 -6.721 1.00 93.19 101 ARG A C 1
ATOM 819 O O . ARG A 1 101 ? -2.937 -9.262 -5.952 1.00 93.19 101 ARG A O 1
ATOM 826 N N . GLU A 1 102 ? -4.668 -7.885 -6.303 1.00 90.94 102 GLU A N 1
ATOM 827 C CA . GLU A 1 102 ? -5.227 -8.039 -4.953 1.00 90.94 102 GLU A CA 1
ATOM 828 C C . GLU A 1 102 ? -5.870 -9.418 -4.770 1.00 90.94 102 GLU A C 1
ATOM 830 O O . GLU A 1 102 ? -5.640 -10.045 -3.738 1.00 90.94 102 GLU A O 1
ATOM 835 N N . ALA A 1 103 ? -6.626 -9.907 -5.756 1.00 91.06 103 ALA A N 1
ATOM 836 C CA . ALA A 1 103 ? -7.213 -11.244 -5.733 1.00 91.06 103 ALA A CA 1
ATOM 837 C C . ALA A 1 103 ? -6.124 -12.320 -5.647 1.00 91.06 103 ALA A C 1
ATOM 839 O O . ALA A 1 103 ? -6.149 -13.130 -4.726 1.00 91.06 103 ALA A O 1
ATOM 840 N N . HIS A 1 104 ? -5.110 -12.242 -6.511 1.00 91.50 104 HIS A N 1
ATOM 841 C CA . HIS A 1 104 ? -3.960 -13.138 -6.491 1.00 91.50 104 HIS A CA 1
ATOM 842 C C . HIS A 1 104 ? -3.280 -13.144 -5.120 1.00 91.50 104 HIS A C 1
ATOM 844 O O . HIS A 1 104 ? -3.077 -14.211 -4.553 1.00 91.50 104 HIS A O 1
ATOM 850 N N . ARG A 1 105 ? -2.987 -11.971 -4.532 1.00 90.88 105 ARG A N 1
ATOM 851 C CA . ARG A 1 105 ? -2.398 -11.894 -3.180 1.00 90.88 105 ARG A CA 1
ATOM 852 C C . ARG A 1 105 ? -3.268 -12.547 -2.113 1.00 90.88 105 ARG A C 1
ATOM 854 O O . ARG A 1 105 ? -2.728 -13.231 -1.259 1.00 90.88 105 ARG A O 1
ATOM 861 N N . LYS A 1 106 ? -4.590 -12.355 -2.154 1.00 88.81 106 LYS A N 1
ATOM 862 C CA . LYS A 1 106 ? -5.505 -13.017 -1.209 1.00 88.81 106 LYS A CA 1
ATOM 863 C C . LYS A 1 106 ? -5.460 -14.538 -1.341 1.00 88.81 106 LYS A C 1
ATOM 865 O O . LYS A 1 106 ? -5.622 -15.219 -0.339 1.00 88.81 106 LYS A O 1
ATOM 870 N N . THR A 1 107 ? -5.245 -15.052 -2.551 1.00 88.81 107 THR A N 1
ATOM 871 C CA . THR A 1 107 ? -5.153 -16.492 -2.807 1.00 88.81 107 THR A CA 1
ATOM 872 C C . THR A 1 107 ? -3.804 -17.075 -2.390 1.00 88.81 107 THR A C 1
ATOM 874 O O . THR A 1 107 ? -3.774 -18.141 -1.788 1.00 88.81 107 THR A O 1
ATOM 877 N N . VAL A 1 108 ? -2.692 -16.405 -2.713 1.00 91.88 108 VAL A N 1
ATOM 878 C CA . VAL A 1 108 ? -1.343 -16.972 -2.513 1.00 91.88 108 VAL A CA 1
ATOM 879 C C . VAL A 1 108 ? -0.729 -16.663 -1.152 1.00 91.88 108 VAL A C 1
ATOM 881 O O . VAL A 1 108 ? 0.206 -17.344 -0.746 1.00 91.88 108 VAL A O 1
ATOM 884 N N . ASP A 1 109 ? -1.211 -15.630 -0.461 1.00 90.25 109 ASP A N 1
ATOM 885 C CA . ASP A 1 109 ? -0.613 -15.132 0.777 1.00 90.25 109 ASP A CA 1
ATOM 886 C C . ASP A 1 109 ? -1.674 -15.028 1.893 1.00 90.25 109 ASP A C 1
ATOM 888 O O . ASP A 1 109 ? -2.350 -14.001 2.035 1.00 90.25 109 ASP A O 1
ATOM 892 N N . PRO A 1 110 ? -1.829 -16.078 2.723 1.00 82.75 110 PRO A N 1
ATOM 893 C CA . PRO A 1 110 ? -2.714 -16.042 3.888 1.00 82.75 110 PRO A CA 1
ATOM 894 C C . PRO A 1 110 ? -2.364 -14.921 4.880 1.00 82.75 110 PRO A C 1
ATOM 896 O O . PRO A 1 110 ? -3.259 -14.318 5.480 1.00 82.75 110 PRO A O 1
ATOM 899 N N . ALA A 1 111 ? -1.079 -14.569 5.021 1.00 82.31 111 ALA A N 1
ATOM 900 C CA . ALA A 1 111 ? -0.649 -13.487 5.906 1.00 82.31 111 ALA A CA 1
ATOM 901 C C . ALA A 1 111 ? -1.121 -12.117 5.392 1.00 82.31 111 ALA A C 1
ATOM 903 O O . ALA A 1 111 ? -1.494 -11.252 6.190 1.00 82.31 111 ALA A O 1
ATOM 904 N N . TYR A 1 112 ? -1.204 -11.927 4.071 1.00 85.12 112 TYR A N 1
ATOM 905 C CA . TYR A 1 112 ? -1.808 -10.734 3.471 1.00 85.12 112 TYR A CA 1
ATOM 906 C C . TYR A 1 112 ? -3.286 -10.577 3.850 1.00 85.12 112 TYR A C 1
ATOM 908 O O . TYR A 1 112 ? -3.729 -9.456 4.129 1.00 85.12 112 TYR A O 1
ATOM 916 N N . VAL A 1 113 ? -4.052 -11.672 3.895 1.00 82.31 113 VAL A N 1
ATOM 917 C CA . VAL A 1 113 ? -5.472 -11.653 4.287 1.00 82.31 113 VAL A CA 1
ATOM 918 C C . VAL A 1 113 ? -5.625 -11.224 5.747 1.00 82.31 113 VAL A C 1
ATOM 920 O O . VAL A 1 113 ? -6.383 -10.289 6.029 1.00 82.31 113 VAL A O 1
ATOM 923 N N . LEU A 1 114 ? -4.854 -11.827 6.658 1.00 77.06 114 LEU A N 1
ATOM 924 C CA . LEU A 1 114 ? -4.853 -11.469 8.081 1.00 77.06 114 LEU A CA 1
ATOM 925 C C . LEU A 1 114 ? -4.432 -10.008 8.296 1.00 77.06 114 LEU A C 1
ATOM 927 O O . LEU A 1 114 ? -5.132 -9.248 8.968 1.00 77.06 114 LEU A O 1
ATOM 931 N N . HIS A 1 115 ? -3.356 -9.568 7.637 1.00 80.00 115 HIS A N 1
ATOM 932 C CA . HIS A 1 115 ? -2.902 -8.178 7.681 1.00 80.00 115 HIS A CA 1
ATOM 933 C C . HIS A 1 115 ? -3.985 -7.208 7.171 1.00 80.00 115 HIS A C 1
ATOM 935 O O . HIS A 1 115 ? -4.203 -6.140 7.749 1.00 80.00 115 HIS A O 1
ATOM 941 N N . ARG A 1 116 ? -4.692 -7.542 6.080 1.00 83.75 116 ARG A N 1
ATOM 942 C CA . ARG A 1 116 ? -5.780 -6.704 5.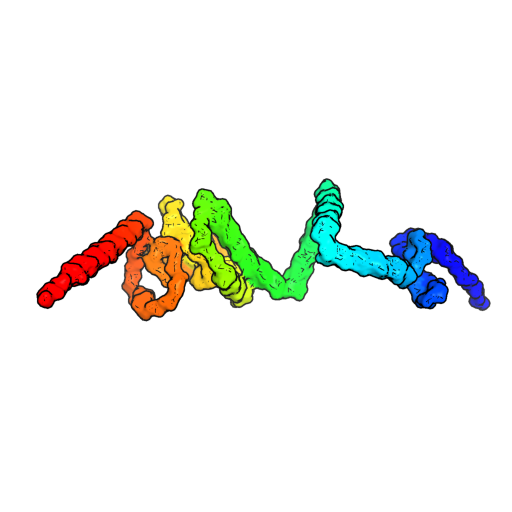539 1.00 83.75 116 ARG A CA 1
ATOM 943 C C . ARG A 1 116 ? -6.961 -6.614 6.499 1.00 83.75 116 ARG A C 1
ATOM 945 O O . ARG A 1 116 ? -7.475 -5.509 6.676 1.00 83.75 116 ARG A O 1
ATOM 952 N N . ARG A 1 117 ? -7.349 -7.727 7.128 1.00 79.50 117 ARG A N 1
ATOM 953 C CA . ARG A 1 117 ? -8.397 -7.772 8.160 1.00 79.50 117 ARG A CA 1
ATOM 954 C C . ARG A 1 117 ? -8.028 -6.875 9.343 1.00 79.50 117 ARG A C 1
ATOM 956 O O . ARG A 1 117 ? -8.790 -5.969 9.668 1.00 79.50 117 ARG A O 1
ATOM 963 N N . ALA A 1 118 ? -6.828 -7.035 9.899 1.00 75.75 118 ALA A N 1
ATOM 964 C CA . ALA A 1 118 ? -6.342 -6.221 11.013 1.00 75.75 118 ALA A CA 1
ATOM 965 C C . ALA A 1 118 ? -6.272 -4.721 10.665 1.00 75.75 118 ALA A C 1
ATOM 967 O O . ALA A 1 118 ? -6.746 -3.864 11.413 1.00 75.75 118 ALA A O 1
ATOM 968 N N . LYS A 1 119 ? -5.768 -4.379 9.471 1.00 79.56 119 LYS A N 1
ATOM 969 C CA . LYS A 1 119 ? -5.714 -2.985 9.005 1.00 79.56 119 LYS A CA 1
ATOM 970 C C . LYS A 1 119 ? -7.102 -2.365 8.817 1.00 79.56 119 LYS A C 1
ATOM 972 O O . LYS A 1 119 ? -7.252 -1.162 9.027 1.00 79.56 119 LYS A O 1
ATOM 977 N N . ALA A 1 120 ? -8.100 -3.144 8.400 1.00 79.75 120 ALA A N 1
ATOM 978 C CA . ALA A 1 120 ? -9.465 -2.657 8.218 1.00 79.75 120 ALA A CA 1
ATOM 979 C C . ALA A 1 120 ? -10.120 -2.263 9.552 1.00 79.75 120 ALA A C 1
ATOM 981 O O . ALA A 1 120 ? -10.768 -1.215 9.608 1.00 79.75 120 ALA A O 1
ATOM 982 N N . VAL A 1 121 ? -9.890 -3.047 10.613 1.00 72.62 121 VAL A N 1
ATOM 983 C CA . VAL A 1 121 ? -10.358 -2.750 11.979 1.00 72.62 121 VAL A CA 1
ATOM 984 C C . VAL A 1 121 ? -9.775 -1.416 12.449 1.00 72.62 121 VAL A C 1
ATOM 986 O O . VAL A 1 121 ? -10.525 -0.473 12.720 1.00 72.62 121 VAL A O 1
ATOM 989 N N . ASN A 1 122 ? -8.445 -1.285 12.414 1.00 75.94 122 ASN A N 1
ATOM 990 C CA . ASN A 1 122 ? -7.768 -0.082 12.901 1.00 75.94 122 ASN A CA 1
ATOM 991 C C . ASN A 1 122 ? -8.072 1.153 12.045 1.00 75.94 122 ASN A C 1
ATOM 993 O O . ASN A 1 122 ? -8.371 2.231 12.558 1.00 75.94 122 ASN A O 1
ATOM 997 N N . GLY A 1 123 ? -8.036 1.007 10.718 1.00 73.75 123 GLY A N 1
ATOM 998 C CA . GLY A 1 123 ? -8.268 2.113 9.792 1.00 73.75 123 GLY A CA 1
ATOM 999 C C . GLY A 1 123 ? -9.680 2.688 9.900 1.00 73.75 123 GLY A C 1
ATOM 1000 O O . GLY A 1 123 ? -9.846 3.907 9.914 1.00 73.75 123 GLY A O 1
ATOM 1001 N N . SER A 1 124 ? -10.693 1.826 10.020 1.00 73.56 124 SER A N 1
ATOM 1002 C CA . SER A 1 124 ? -12.092 2.258 10.127 1.00 73.56 124 SER A CA 1
ATOM 1003 C C . SER A 1 124 ? -12.396 2.888 11.485 1.00 73.56 124 SER A C 1
ATOM 1005 O O . SER A 1 124 ? -13.188 3.827 11.557 1.00 73.56 124 SER A O 1
ATOM 1007 N N . ALA A 1 125 ? -11.774 2.399 12.562 1.00 68.75 125 ALA A N 1
ATOM 1008 C CA . ALA A 1 125 ? -11.879 2.999 13.890 1.00 68.75 125 ALA A CA 1
ATOM 1009 C C . ALA A 1 125 ? -11.243 4.399 13.923 1.00 68.75 125 ALA A C 1
ATOM 1011 O O . ALA A 1 125 ? -11.912 5.374 14.262 1.00 68.75 125 ALA A O 1
ATOM 1012 N N . VAL A 1 126 ? -9.991 4.524 13.469 1.00 72.44 126 VAL A N 1
ATOM 1013 C CA . VAL A 1 126 ? -9.262 5.804 13.405 1.00 72.44 126 VAL A CA 1
ATOM 1014 C C . VAL A 1 126 ? -9.986 6.828 12.529 1.00 72.44 126 VAL A C 1
ATOM 1016 O O . VAL A 1 126 ? -10.107 7.991 12.910 1.00 72.44 126 VAL A O 1
ATOM 1019 N N . LEU A 1 127 ? -10.500 6.416 11.365 1.00 74.25 127 LEU A N 1
ATOM 1020 C CA . LEU A 1 127 ? -11.241 7.316 10.480 1.00 74.25 127 LEU A CA 1
ATOM 1021 C C . LEU A 1 127 ? -12.532 7.828 11.139 1.00 74.25 127 LEU A C 1
ATOM 1023 O O . LEU A 1 127 ? -12.837 9.012 11.012 1.00 74.25 127 LEU A O 1
ATOM 1027 N N . ARG A 1 128 ? -13.268 6.960 11.848 1.00 69.25 128 ARG A N 1
ATOM 1028 C CA . ARG A 1 128 ? -14.493 7.337 12.573 1.00 69.25 128 ARG A CA 1
ATOM 1029 C C . ARG A 1 128 ? -14.207 8.320 13.706 1.00 69.25 128 ARG A C 1
ATOM 1031 O O . ARG A 1 128 ? -14.936 9.297 13.830 1.00 69.25 128 ARG A O 1
ATOM 1038 N N . MET A 1 129 ? -13.126 8.111 14.458 1.00 67.56 129 MET A N 1
ATOM 1039 C CA . MET A 1 129 ? -12.716 9.032 15.525 1.00 67.56 129 MET A CA 1
ATOM 1040 C C . MET A 1 129 ? -12.300 10.410 14.982 1.00 67.56 129 MET A C 1
ATOM 1042 O O . MET A 1 129 ? -12.638 11.426 15.581 1.00 67.56 129 MET A O 1
ATOM 1046 N N . ARG A 1 130 ? -11.645 10.457 13.810 1.00 69.94 130 ARG A N 1
ATOM 1047 C CA . ARG A 1 130 ? -11.169 11.708 13.186 1.00 69.94 130 ARG A CA 1
ATOM 1048 C C . ARG A 1 130 ? -12.217 12.490 12.392 1.00 69.94 130 ARG A C 1
ATOM 1050 O O . ARG A 1 130 ? -12.100 13.703 12.286 1.00 69.94 130 ARG A O 1
ATOM 1057 N N . LYS A 1 131 ? -13.168 11.813 11.738 1.00 67.06 131 LYS A N 1
ATOM 1058 C CA . LYS A 1 131 ? -14.121 12.438 10.792 1.00 67.06 131 LYS A CA 1
ATOM 1059 C C . LYS A 1 131 ? -15.555 12.561 11.324 1.00 67.06 131 LYS A C 1
ATOM 1061 O O . LYS A 1 131 ? -16.440 12.949 10.564 1.00 67.06 131 LYS A O 1
ATOM 1066 N N . GLY A 1 132 ? -15.811 12.192 12.579 1.00 62.19 132 GLY A N 1
ATOM 1067 C CA . GLY A 1 132 ? -17.121 12.386 13.207 1.00 62.19 132 GLY A CA 1
ATOM 1068 C C . GLY A 1 132 ? -17.497 13.870 13.310 1.00 62.19 132 GLY A C 1
ATOM 1069 O O . GLY A 1 132 ? -16.620 14.722 13.399 1.00 62.19 132 GLY A O 1
ATOM 1070 N N . LYS A 1 133 ? -18.805 14.180 13.307 1.00 52.81 133 LYS A N 1
ATOM 1071 C CA . LYS A 1 133 ? -19.334 15.544 13.548 1.00 52.81 133 LYS A CA 1
ATOM 1072 C C . LYS A 1 133 ? -18.929 16.113 14.918 1.00 52.81 133 LYS A C 1
ATOM 1074 O O . LYS A 1 133 ? -18.906 17.323 15.084 1.00 52.81 133 LYS A O 1
ATOM 1079 N N . GLU A 1 134 ? -18.574 15.234 15.847 1.00 54.66 134 GLU A N 1
ATOM 1080 C CA . GLU A 1 134 ? -17.951 15.523 17.137 1.00 54.66 134 GLU A CA 1
ATOM 1081 C C . GLU A 1 134 ? -16.566 14.871 17.093 1.00 54.66 134 GLU A C 1
ATOM 1083 O O . GLU A 1 134 ? -16.397 13.714 17.484 1.00 54.66 134 GLU A O 1
ATOM 1088 N N . ALA A 1 135 ? -15.600 15.549 16.466 1.00 56.69 135 ALA A N 1
ATOM 1089 C CA . ALA A 1 135 ? -14.228 15.062 16.410 1.00 56.69 135 ALA A CA 1
ATOM 1090 C C . ALA A 1 135 ? -13.754 14.810 17.843 1.00 56.69 135 ALA A C 1
ATOM 1092 O O . ALA A 1 135 ? -13.844 15.696 18.695 1.00 56.69 135 ALA A O 1
ATOM 1093 N N . ARG A 1 136 ? -13.300 13.586 18.121 1.00 61.16 136 ARG A N 1
ATOM 1094 C CA . ARG A 1 136 ? -12.766 13.282 19.446 1.00 61.16 136 ARG A CA 1
ATOM 1095 C C . ARG A 1 136 ? -11.521 14.129 19.690 1.00 61.16 136 ARG A C 1
ATOM 1097 O O . ARG A 1 136 ? -10.778 14.363 18.734 1.00 61.16 136 ARG A O 1
ATOM 1104 N N . PRO A 1 137 ? -11.273 14.564 20.936 1.00 56.22 137 PRO A N 1
ATOM 1105 C CA . PRO A 1 137 ? -10.006 15.197 21.259 1.00 56.22 137 PRO A CA 1
ATOM 1106 C C . PRO A 1 137 ? -8.863 14.245 20.886 1.00 56.22 137 PRO A C 1
ATOM 1108 O O . PRO A 1 137 ? -8.993 13.028 21.033 1.00 56.22 137 PRO A O 1
ATOM 1111 N N . ASP A 1 138 ? -7.745 14.785 20.394 1.00 59.16 138 ASP A N 1
ATOM 1112 C CA . ASP A 1 138 ? -6.594 13.977 19.962 1.00 59.16 138 ASP A CA 1
ATOM 1113 C C . ASP A 1 138 ? -6.062 13.068 21.086 1.00 59.16 138 ASP A C 1
ATOM 1115 O O . ASP A 1 138 ? -5.501 12.012 20.807 1.00 59.16 138 ASP A O 1
ATOM 1119 N N . THR A 1 139 ? -6.308 13.425 22.351 1.00 55.28 139 THR A N 1
ATOM 1120 C CA . THR A 1 139 ? -5.997 12.615 23.541 1.00 55.28 139 THR A CA 1
ATOM 1121 C C . THR A 1 139 ? -6.794 11.311 23.632 1.00 55.28 139 THR A C 1
ATOM 1123 O O . THR A 1 139 ? -6.337 10.366 24.263 1.00 55.28 139 THR A O 1
ATOM 1126 N N . ALA A 1 140 ? -7.953 11.221 22.975 1.00 56.81 140 ALA A N 1
ATOM 1127 C CA . ALA A 1 140 ? -8.758 10.003 22.886 1.00 56.81 140 ALA A CA 1
ATOM 1128 C C . ALA A 1 140 ? -8.361 9.110 21.694 1.00 56.81 140 ALA A C 1
ATOM 1130 O O . ALA A 1 140 ? -8.977 8.064 21.462 1.00 56.81 140 ALA A O 1
ATOM 1131 N N . MET A 1 141 ? -7.356 9.514 20.906 1.00 67.50 141 MET A N 1
ATOM 1132 C CA . MET A 1 141 ? -6.796 8.669 19.859 1.00 67.50 141 MET A CA 1
ATOM 1133 C C . MET A 1 141 ? -5.842 7.643 20.481 1.00 67.50 141 MET A C 1
ATOM 1135 O O . MET A 1 141 ? -4.974 8.013 21.269 1.00 67.50 141 MET A O 1
ATOM 1139 N N . PRO A 1 142 ? -5.935 6.359 20.100 1.00 73.44 142 PRO A N 1
ATOM 1140 C CA . PRO A 1 142 ? -5.003 5.355 20.591 1.00 73.44 142 PRO A CA 1
ATOM 1141 C C . PRO A 1 142 ? -3.570 5.684 20.161 1.00 73.44 142 PRO A C 1
ATOM 1143 O O . PRO A 1 142 ? -3.331 6.149 19.038 1.00 73.44 142 PRO A O 1
ATOM 1146 N N . SER A 1 143 ? -2.613 5.388 21.043 1.00 80.38 143 SER A N 1
ATOM 1147 C CA . SER A 1 143 ? -1.187 5.495 20.734 1.00 80.38 143 SER A CA 1
ATOM 1148 C C . SER A 1 143 ? -0.785 4.539 19.602 1.00 80.38 143 SER A C 1
ATOM 1150 O O . SER A 1 143 ? -1.524 3.621 19.224 1.00 80.38 143 SER A O 1
ATOM 1152 N N . LYS A 1 144 ? 0.412 4.730 19.035 1.00 80.50 144 LYS A N 1
ATOM 1153 C CA . LYS A 1 144 ? 0.926 3.821 17.996 1.00 80.50 144 LYS A CA 1
ATOM 1154 C C . LYS A 1 144 ? 1.128 2.410 18.544 1.00 80.50 144 LYS A C 1
ATOM 1156 O O . LYS A 1 144 ? 0.884 1.443 17.827 1.00 80.50 144 LYS A O 1
ATOM 1161 N N . GLU A 1 145 ? 1.542 2.317 19.799 1.00 83.38 145 GLU A N 1
ATOM 1162 C CA . GLU A 1 145 ? 1.748 1.089 20.557 1.00 83.38 145 GLU A CA 1
ATOM 1163 C C . GLU A 1 145 ? 0.410 0.362 20.732 1.00 83.38 145 GLU A C 1
ATOM 1165 O O . GLU A 1 145 ? 0.275 -0.780 20.306 1.00 83.38 145 GLU A O 1
ATOM 1170 N N . THR A 1 146 ? -0.631 1.077 21.170 1.00 78.69 146 THR A N 1
ATOM 1171 C CA . THR A 1 146 ? -1.997 0.538 21.297 1.00 78.69 146 THR A CA 1
ATOM 1172 C C . THR A 1 146 ? -2.535 0.023 19.958 1.00 78.69 146 THR A C 1
ATOM 1174 O O . THR A 1 146 ? -3.118 -1.059 19.871 1.00 78.69 146 THR A O 1
ATOM 1177 N N . LEU A 1 147 ? -2.332 0.778 18.871 1.00 81.06 147 LEU A N 1
ATOM 1178 C CA . LEU A 1 147 ? -2.741 0.356 17.528 1.00 81.06 147 LEU A CA 1
ATOM 1179 C C . LEU A 1 147 ? -1.981 -0.889 17.057 1.00 81.06 147 LEU A C 1
ATOM 1181 O O . LEU A 1 147 ? -2.551 -1.718 16.340 1.00 81.06 147 LEU A O 1
ATOM 1185 N N . ARG A 1 148 ? -0.706 -1.021 17.438 1.00 83.19 148 ARG A N 1
ATOM 1186 C CA . ARG A 1 148 ? 0.099 -2.210 17.162 1.00 83.19 148 ARG A CA 1
ATOM 1187 C C . ARG A 1 148 ? -0.428 -3.413 17.938 1.00 83.19 148 ARG A C 1
ATOM 1189 O O . ARG A 1 148 ? -0.601 -4.463 17.332 1.00 83.19 148 ARG A O 1
ATOM 1196 N N . GLU A 1 149 ? -0.757 -3.263 19.212 1.00 82.69 149 GLU A N 1
ATOM 1197 C CA . GLU A 1 149 ? -1.350 -4.345 20.003 1.00 82.69 149 GLU A CA 1
ATOM 1198 C C . GLU A 1 149 ? -2.720 -4.763 19.450 1.00 82.69 149 GLU A C 1
ATOM 1200 O O . GLU A 1 149 ? -2.988 -5.952 19.300 1.00 82.69 149 GLU A O 1
ATOM 1205 N N . CYS A 1 150 ? -3.563 -3.805 19.041 1.00 80.81 150 CYS A N 1
ATOM 1206 C CA . CYS A 1 150 ? -4.839 -4.096 18.373 1.00 80.81 150 CYS A CA 1
ATOM 1207 C C . CYS A 1 150 ? -4.622 -4.889 17.080 1.00 80.81 150 CYS A C 1
ATOM 1209 O O . CYS A 1 150 ? -5.379 -5.804 16.756 1.00 80.81 150 CYS A O 1
ATOM 1211 N N . TYR A 1 151 ? -3.576 -4.533 16.331 1.00 82.94 151 TYR A N 1
ATOM 1212 C CA . TYR A 1 151 ? -3.191 -5.238 15.118 1.00 82.94 151 TYR A CA 1
ATOM 1213 C C . TYR A 1 151 ? -2.722 -6.670 15.427 1.00 82.94 151 TYR A C 1
ATOM 1215 O O . TYR A 1 151 ? -3.165 -7.608 14.769 1.00 82.94 151 TYR A O 1
ATOM 1223 N N . GLU A 1 152 ? -1.876 -6.857 16.441 1.00 87.00 152 GLU A N 1
ATOM 1224 C CA . GLU A 1 152 ? -1.391 -8.175 16.870 1.00 87.00 152 GLU A CA 1
ATOM 1225 C C . GLU A 1 152 ? -2.527 -9.063 17.403 1.00 87.00 152 GLU A C 1
ATOM 1227 O O . GLU A 1 152 ? -2.588 -10.244 17.057 1.00 87.00 152 GLU A O 1
ATOM 1232 N N . PHE A 1 153 ? -3.472 -8.496 18.157 1.00 83.62 153 PHE A N 1
ATOM 1233 C CA . PHE A 1 153 ? -4.695 -9.179 18.580 1.00 83.62 153 PHE A CA 1
ATOM 1234 C C . PHE A 1 153 ? -5.530 -9.612 17.369 1.00 83.62 153 PHE A C 1
ATOM 1236 O O . PHE A 1 153 ? -5.932 -10.771 17.254 1.00 83.62 153 PHE A O 1
ATOM 1243 N N . ALA A 1 154 ? -5.715 -8.707 16.405 1.00 84.00 154 ALA A N 1
ATOM 1244 C CA . ALA A 1 154 ? -6.494 -8.978 15.207 1.00 84.00 154 ALA A CA 1
ATOM 1245 C C . ALA A 1 154 ? -5.907 -10.093 14.324 1.00 84.00 154 ALA A C 1
ATOM 1247 O O . ALA A 1 154 ? -6.659 -10.813 13.665 1.00 84.00 154 ALA A O 1
ATOM 1248 N N . LEU A 1 155 ? -4.580 -10.256 14.318 1.00 84.75 155 LEU A N 1
ATOM 1249 C CA . LEU A 1 155 ? -3.907 -11.351 13.615 1.00 84.75 155 LEU A CA 1
ATOM 1250 C C . LEU A 1 155 ? -4.180 -12.727 14.237 1.00 84.75 155 LEU A C 1
ATOM 1252 O O . LEU A 1 155 ? -4.140 -13.721 13.517 1.00 84.75 155 LEU A O 1
ATOM 1256 N N . ARG A 1 156 ? -4.439 -12.793 15.549 1.00 85.50 156 ARG A N 1
ATOM 1257 C CA . ARG A 1 156 ? -4.679 -14.048 16.288 1.00 85.50 156 ARG A CA 1
ATOM 1258 C C . ARG A 1 156 ? -6.150 -14.460 16.321 1.00 85.50 156 ARG A C 1
ATOM 1260 O O . ARG A 1 156 ? -6.468 -15.543 16.804 1.00 85.50 156 ARG A O 1
ATOM 1267 N N . ALA A 1 157 ? -7.051 -13.606 15.842 1.00 84.06 157 ALA A N 1
ATOM 1268 C CA . ALA A 1 157 ? -8.477 -13.875 15.897 1.00 84.06 157 ALA A CA 1
ATOM 1269 C C . ALA A 1 157 ? -8.860 -15.083 15.018 1.00 84.06 157 ALA A C 1
ATOM 1271 O O . ALA A 1 157 ? -8.380 -15.174 13.882 1.00 84.06 157 ALA A O 1
ATOM 1272 N N . PRO A 1 158 ? -9.779 -15.953 15.483 1.00 86.94 158 PRO A N 1
ATOM 1273 C CA . PRO A 1 158 ? -10.220 -17.118 14.726 1.00 86.94 158 PRO A CA 1
ATOM 1274 C C . PRO A 1 158 ? -10.667 -16.777 13.302 1.00 86.94 158 PRO A C 1
ATOM 1276 O O . PRO A 1 158 ? -11.178 -15.680 13.017 1.00 86.94 158 PRO A O 1
ATOM 1279 N N . GLU A 1 159 ? -10.460 -17.728 12.394 1.00 82.81 159 GLU A N 1
ATOM 1280 C CA . GLU A 1 159 ? -10.931 -17.627 11.018 1.00 82.81 159 GLU A CA 1
ATOM 1281 C C . GLU A 1 159 ? -12.468 -17.652 10.974 1.00 82.81 159 GLU A C 1
ATOM 1283 O O . GLU A 1 159 ? -13.122 -18.304 11.785 1.00 82.81 159 GLU A O 1
ATOM 1288 N N . GLY A 1 160 ? -13.066 -16.882 10.063 1.00 83.38 160 GLY A N 1
ATOM 1289 C CA . GLY A 1 160 ? -14.525 -16.752 9.951 1.00 83.38 160 GLY A CA 1
ATOM 1290 C C . GLY A 1 160 ? -15.182 -15.813 10.974 1.00 83.38 160 GLY A C 1
ATOM 1291 O O . GLY A 1 160 ? -16.347 -15.451 10.795 1.00 83.38 160 GLY A O 1
ATOM 1292 N N . CYS A 1 161 ? -14.453 -15.359 11.996 1.00 86.50 161 CYS A N 1
ATOM 1293 C CA . CYS A 1 161 ? -14.918 -14.304 12.894 1.00 86.50 161 CYS A CA 1
ATOM 1294 C C . CYS A 1 161 ? -14.693 -12.908 12.291 1.00 86.50 161 CYS A C 1
ATOM 1296 O O . CYS A 1 161 ? -13.729 -12.647 11.570 1.00 86.50 161 CYS A O 1
ATOM 1298 N N . GLU A 1 162 ? -15.564 -11.974 12.643 1.00 87.44 162 GLU A N 1
ATOM 1299 C CA . GLU A 1 162 ? -15.339 -10.541 12.494 1.00 87.44 162 GLU A CA 1
ATOM 1300 C C . GLU A 1 162 ? -14.698 -10.030 13.786 1.00 87.44 162 GLU A C 1
ATOM 1302 O O . GLU A 1 162 ? -15.004 -10.519 14.866 1.00 87.44 162 GLU A O 1
ATOM 1307 N N . LEU A 1 163 ? -13.764 -9.089 13.686 1.00 87.19 163 LEU A N 1
ATOM 1308 C CA . LEU A 1 163 ? -13.300 -8.357 14.864 1.00 87.19 163 LEU A CA 1
ATOM 1309 C C . LEU A 1 163 ? -14.125 -7.092 14.969 1.00 87.19 163 LEU A C 1
ATOM 1311 O O . LEU A 1 163 ? -14.132 -6.296 14.026 1.00 87.19 163 LEU A O 1
ATOM 1315 N N . ASP A 1 164 ? -14.779 -6.914 16.104 1.00 86.88 164 ASP A N 1
ATOM 1316 C CA . ASP A 1 164 ? -15.475 -5.678 16.426 1.00 86.88 164 ASP A CA 1
ATOM 1317 C C . ASP A 1 164 ? -15.205 -5.282 17.873 1.00 86.88 164 ASP A C 1
ATOM 1319 O O . ASP A 1 164 ? -14.647 -6.053 18.654 1.00 86.88 164 ASP A O 1
ATOM 1323 N N . HIS A 1 165 ? -15.562 -4.051 18.220 1.00 86.12 165 HIS A N 1
ATOM 1324 C CA . HIS A 1 165 ? -15.380 -3.561 19.575 1.00 86.12 165 HIS A CA 1
ATOM 1325 C C . HIS A 1 165 ? -16.451 -4.127 20.503 1.00 86.12 165 HIS A C 1
ATOM 1327 O O . HIS A 1 165 ? -17.611 -3.799 20.270 1.00 86.12 165 HIS A O 1
ATOM 1333 N N . GLY A 1 166 ? -16.108 -4.905 21.535 1.00 83.00 166 GLY A N 1
ATOM 1334 C CA . GLY A 1 166 ? -17.053 -5.465 22.513 1.00 83.00 166 GLY A CA 1
ATOM 1335 C C . GLY A 1 166 ? -18.006 -4.392 23.038 1.00 83.00 166 GLY A C 1
ATOM 1336 O O . GLY A 1 166 ? -19.202 -4.415 22.740 1.00 83.00 166 GLY A O 1
ATOM 1337 N N . CYS A 1 167 ? -17.462 -3.351 23.665 1.00 81.50 167 CYS A N 1
ATOM 1338 C CA . CYS A 1 167 ? -18.169 -2.098 23.891 1.00 81.50 167 CYS A CA 1
ATOM 1339 C C . CYS A 1 167 ? -18.073 -1.209 22.634 1.00 81.50 167 CYS A C 1
ATOM 1341 O O . CYS A 1 167 ? -16.966 -0.897 22.173 1.00 81.50 167 CYS A O 1
ATOM 1343 N N . PRO A 1 168 ? -19.201 -0.779 22.037 1.00 79.56 168 PRO A N 1
ATOM 1344 C CA . PRO A 1 168 ? -19.170 0.012 20.814 1.00 79.56 168 PRO A CA 1
ATOM 1345 C C . PRO A 1 168 ? -18.403 1.320 21.026 1.00 79.56 168 PRO A C 1
ATOM 1347 O O . PRO A 1 168 ? -18.623 2.031 22.003 1.00 79.56 168 PRO A O 1
ATOM 1350 N N . LEU A 1 169 ? -17.553 1.687 20.057 1.00 77.38 169 LEU A N 1
ATOM 1351 C CA . LEU A 1 169 ? -16.839 2.970 20.103 1.00 77.38 169 LEU A CA 1
ATOM 1352 C C . LEU A 1 169 ? -17.807 4.136 20.319 1.00 77.38 169 LEU A C 1
ATOM 1354 O O . LEU A 1 169 ? -17.483 5.056 21.051 1.00 77.38 169 LEU A O 1
ATOM 1358 N N . ARG A 1 170 ? -19.003 4.073 19.730 1.00 75.62 170 ARG A N 1
ATOM 1359 C CA . ARG A 1 170 ? -20.134 4.950 20.041 1.00 75.62 170 ARG A CA 1
ATOM 1360 C C . ARG A 1 170 ? -21.357 4.075 20.275 1.00 75.62 170 ARG A C 1
ATOM 1362 O O . ARG A 1 170 ? -21.905 3.537 19.312 1.00 75.62 170 ARG A O 1
ATOM 1369 N N . GLY A 1 171 ? -21.710 3.878 21.536 1.00 73.88 171 GLY A N 1
ATOM 1370 C CA . GLY A 1 171 ? -22.909 3.157 21.929 1.00 73.88 171 GLY A C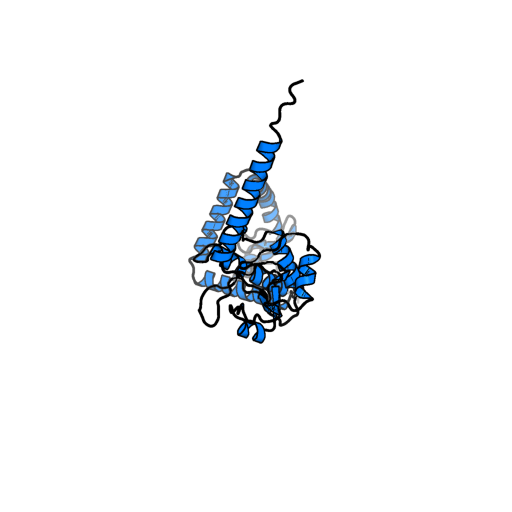A 1
ATOM 1371 C C . GLY A 1 171 ? -24.101 4.088 22.008 1.00 73.88 171 GLY A C 1
ATOM 1372 O O . GLY A 1 171 ? -23.989 5.193 22.534 1.00 73.88 171 GLY A O 1
ATOM 1373 N N . VAL A 1 172 ? -25.228 3.632 21.477 1.00 73.75 172 VAL A N 1
ATOM 1374 C CA . VAL A 1 172 ? -26.497 4.355 21.514 1.00 73.75 172 VAL A CA 1
ATOM 1375 C C . VAL A 1 172 ? -27.503 3.523 22.297 1.00 73.75 172 VAL A C 1
ATOM 1377 O O . VAL A 1 172 ? -27.607 2.309 22.086 1.00 73.75 172 VAL A O 1
ATOM 1380 N N . HIS A 1 173 ? -28.263 4.175 23.174 1.00 72.88 173 HIS A N 1
ATOM 1381 C CA . HIS A 1 173 ? -29.357 3.530 23.885 1.00 72.88 173 HIS A CA 1
ATOM 1382 C C . HIS A 1 173 ? -30.415 3.034 22.884 1.00 72.88 173 HIS A C 1
ATOM 1384 O O . HIS A 1 173 ? -30.888 3.834 22.068 1.00 72.88 173 HIS A O 1
ATOM 1390 N N . PRO A 1 174 ? -30.871 1.772 22.959 1.00 71.88 174 PRO A N 1
ATOM 1391 C CA . PRO A 1 174 ? -31.835 1.237 21.995 1.00 71.88 174 PRO A CA 1
ATOM 1392 C C . PRO A 1 174 ? -33.198 1.948 22.049 1.00 71.88 174 PRO A C 1
ATOM 1394 O O . PRO A 1 174 ? -33.819 2.160 21.013 1.00 71.88 174 PRO A O 1
ATOM 1397 N N . VAL A 1 175 ? -33.645 2.343 23.247 1.00 74.88 175 VAL A N 1
ATOM 1398 C CA . VAL A 1 175 ? -34.912 3.073 23.456 1.00 74.88 175 VAL A CA 1
ATOM 1399 C C . VAL A 1 175 ? -34.790 4.583 23.213 1.00 74.88 175 VAL A C 1
ATOM 1401 O O . VAL A 1 175 ? -35.566 5.143 22.446 1.00 74.88 175 VAL A O 1
ATOM 1404 N N . THR A 1 176 ? -33.845 5.267 23.870 1.00 75.12 176 THR A N 1
ATOM 1405 C CA . THR A 1 176 ? -33.797 6.741 23.849 1.00 75.12 176 THR A CA 1
ATOM 1406 C C . THR A 1 176 ? -33.067 7.316 22.638 1.00 75.12 176 THR A C 1
ATOM 1408 O O . THR A 1 176 ? -33.196 8.509 22.368 1.00 75.12 176 THR A O 1
ATOM 1411 N N . GLY A 1 177 ? -32.276 6.508 21.921 1.00 76.31 177 GLY A N 1
ATOM 1412 C CA . GLY A 1 177 ? -31.468 6.967 20.790 1.00 76.31 177 GLY A CA 1
ATOM 1413 C C . GLY A 1 177 ? -30.330 7.922 21.174 1.00 76.31 177 GLY A C 1
ATOM 1414 O O . GLY A 1 177 ? -29.681 8.471 20.286 1.00 76.31 177 GLY A O 1
ATOM 1415 N N . LYS A 1 178 ? -30.091 8.142 22.474 1.00 73.38 178 LYS A N 1
ATOM 1416 C CA . LYS A 1 178 ? -29.008 8.992 22.978 1.00 73.38 178 LYS A CA 1
ATOM 1417 C C . LYS A 1 178 ? -27.707 8.203 23.065 1.00 73.38 178 LYS A C 1
ATOM 1419 O O . LYS A 1 178 ? -27.732 6.996 23.305 1.00 73.38 178 LYS A O 1
ATOM 1424 N N . ASP A 1 179 ? -26.585 8.894 22.903 1.00 68.31 179 ASP A N 1
ATOM 1425 C CA . ASP A 1 179 ? -25.272 8.304 23.157 1.00 68.31 179 ASP A CA 1
ATOM 1426 C C . ASP A 1 179 ? -25.152 7.914 24.636 1.00 68.31 179 ASP A C 1
ATOM 1428 O O . ASP A 1 179 ? -25.443 8.718 25.522 1.00 68.31 179 ASP A O 1
ATOM 1432 N N . THR A 1 180 ? -24.752 6.671 24.891 1.00 68.12 180 THR A N 1
ATOM 1433 C CA . THR A 1 180 ? -24.674 6.086 26.240 1.00 68.12 180 THR A CA 1
ATOM 1434 C C . THR A 1 180 ? -23.256 5.760 26.658 1.00 68.12 180 THR A C 1
ATOM 1436 O O . THR A 1 180 ? -22.895 5.967 27.810 1.00 68.12 180 THR A O 1
ATOM 1439 N N . VAL A 1 181 ? -22.440 5.251 25.736 1.00 67.69 181 VAL A N 1
ATOM 1440 C CA . VAL A 1 181 ? -21.074 4.828 26.045 1.00 67.69 181 VAL A CA 1
ATOM 1441 C C . VAL A 1 181 ? -20.117 5.144 24.908 1.00 67.69 181 VAL A C 1
ATOM 1443 O O . VAL A 1 181 ? -20.484 5.224 23.732 1.00 67.69 181 VAL A O 1
ATOM 1446 N N . CYS A 1 182 ? -18.856 5.296 25.283 1.00 68.38 182 CYS A N 1
ATOM 1447 C CA . CYS A 1 182 ? -17.740 5.506 24.389 1.00 68.38 182 CYS A CA 1
ATOM 1448 C C . CYS A 1 182 ? -16.709 4.398 24.626 1.00 68.38 182 CYS A C 1
ATOM 1450 O O . CYS A 1 182 ? -15.882 4.486 25.528 1.00 68.38 182 CYS A O 1
ATOM 1452 N N . GLY A 1 183 ? -16.760 3.335 23.823 1.00 69.19 183 GLY A N 1
ATOM 1453 C CA . GLY A 1 183 ? -15.714 2.318 23.830 1.00 69.19 183 GLY A CA 1
ATOM 1454 C C . GLY A 1 183 ? -14.366 2.884 23.363 1.00 69.19 183 GLY A C 1
ATOM 1455 O O . GLY A 1 183 ? -14.302 3.778 22.506 1.00 69.19 183 GLY A O 1
ATOM 1456 N N . LEU A 1 184 ? -13.280 2.320 23.892 1.00 74.00 184 LEU A N 1
ATOM 1457 C CA . LEU A 1 184 ? -11.909 2.625 23.482 1.00 74.00 184 LEU A CA 1
ATOM 1458 C C . LEU A 1 184 ? -11.458 1.755 22.305 1.00 74.00 184 LEU A C 1
ATOM 1460 O O . LEU A 1 184 ? -11.890 0.613 22.152 1.00 74.00 184 LEU A O 1
ATOM 1464 N N . HIS A 1 185 ? -10.540 2.263 21.481 1.00 79.69 185 HIS A N 1
ATOM 1465 C CA . HIS A 1 185 ? -9.896 1.447 20.452 1.00 79.69 185 HIS A CA 1
ATOM 1466 C C . HIS A 1 185 ? -8.593 0.838 20.977 1.00 79.69 185 HIS A C 1
ATOM 1468 O O . HIS A 1 185 ? -7.502 1.324 20.696 1.00 79.69 185 HIS A O 1
ATOM 1474 N N . VAL A 1 186 ? -8.755 -0.227 21.750 1.00 79.19 186 VAL A N 1
ATOM 1475 C CA . VAL A 1 186 ? -7.715 -0.916 22.522 1.00 79.19 186 VAL A CA 1
ATOM 1476 C C . VAL A 1 186 ? -7.917 -2.432 22.401 1.00 79.19 186 VAL A C 1
ATOM 1478 O O . VAL A 1 186 ? -9.050 -2.850 22.140 1.00 79.19 186 VAL A O 1
ATOM 1481 N N . PRO A 1 187 ? -6.874 -3.266 22.577 1.00 77.06 187 PRO A N 1
ATOM 1482 C CA . PRO A 1 187 ? -6.969 -4.710 22.338 1.00 77.06 187 PRO A CA 1
ATOM 1483 C C . PRO A 1 187 ? -8.035 -5.393 23.196 1.00 77.06 187 PRO A C 1
ATOM 1485 O O . PRO A 1 187 ? -8.778 -6.225 22.699 1.00 77.06 187 PRO A O 1
ATOM 1488 N N . TYR A 1 188 ? -8.155 -4.982 24.457 1.00 79.69 188 TYR A N 1
ATOM 1489 C CA . TYR A 1 188 ? -9.113 -5.518 25.430 1.00 79.69 188 TYR A CA 1
ATOM 1490 C C . TYR A 1 188 ? -10.563 -5.080 25.188 1.00 79.69 188 TYR A C 1
ATOM 1492 O O . TYR A 1 188 ? -11.470 -5.581 25.840 1.00 79.69 188 TYR A O 1
ATOM 1500 N N . ASN A 1 189 ? -10.803 -4.157 24.252 1.00 81.81 189 ASN A N 1
ATOM 1501 C CA . ASN A 1 189 ? -12.147 -3.863 23.768 1.00 81.81 189 ASN A CA 1
ATOM 1502 C C . ASN A 1 189 ? -12.404 -4.511 22.402 1.00 81.81 189 ASN A C 1
ATOM 1504 O O . ASN A 1 189 ? -13.432 -4.230 21.808 1.00 81.81 189 ASN A O 1
ATOM 1508 N N . LEU A 1 190 ? -11.490 -5.315 21.848 1.00 84.44 190 LEU A N 1
ATOM 1509 C CA . LEU A 1 190 ? -11.713 -6.039 20.598 1.00 84.44 190 LEU A CA 1
ATOM 1510 C C . LEU A 1 190 ? -12.129 -7.474 20.902 1.00 84.44 190 LEU A C 1
ATOM 1512 O O . LEU A 1 190 ? -11.448 -8.180 21.631 1.00 84.44 190 LEU A O 1
ATOM 1516 N N . GLU A 1 191 ? -13.205 -7.921 20.266 1.00 85.31 191 GLU A N 1
ATOM 1517 C CA . GLU A 1 191 ? -13.726 -9.274 20.426 1.00 85.31 191 GLU A CA 1
ATOM 1518 C C . GLU A 1 191 ? -13.855 -9.960 19.059 1.00 85.31 191 GLU A C 1
ATOM 1520 O O . GLU A 1 191 ? -14.379 -9.364 18.105 1.00 85.31 191 GLU A O 1
ATOM 1525 N N . PRO A 1 192 ? -13.391 -11.215 18.911 1.00 86.19 192 PRO A N 1
ATOM 1526 C CA . PRO A 1 192 ? -13.734 -12.029 17.761 1.00 86.19 192 PRO A CA 1
ATOM 1527 C C . PRO A 1 192 ? -15.197 -12.474 17.869 1.00 86.19 192 PRO A C 1
ATOM 1529 O O . PRO A 1 192 ? -15.567 -13.314 18.682 1.00 86.19 192 PRO A O 1
ATOM 1532 N N . MET A 1 193 ? -16.046 -11.945 16.998 1.00 85.88 193 MET A N 1
ATOM 1533 C CA . MET A 1 193 ? -17.476 -12.225 16.980 1.00 85.88 193 MET A CA 1
ATOM 1534 C C . MET A 1 193 ? -17.872 -12.988 15.722 1.00 85.88 193 MET A C 1
ATOM 1536 O O . MET A 1 193 ? -17.312 -12.798 14.643 1.00 85.88 193 MET A O 1
ATOM 1540 N N . THR A 1 194 ? -18.904 -13.827 15.811 1.00 86.69 194 THR A N 1
ATOM 1541 C CA . THR A 1 194 ? -19.551 -14.312 14.586 1.00 86.69 194 THR A CA 1
ATOM 1542 C C . THR A 1 194 ? -20.246 -13.146 13.885 1.00 86.69 194 THR A C 1
ATOM 1544 O O . THR A 1 194 ? -20.759 -12.232 14.537 1.00 86.69 194 THR A O 1
ATOM 1547 N N . LYS A 1 195 ? -20.352 -13.206 12.555 1.00 87.38 195 LYS A N 1
ATOM 1548 C CA . LYS A 1 195 ? -21.087 -12.200 11.772 1.00 87.38 195 LYS A CA 1
ATOM 1549 C C . LYS A 1 195 ? -22.518 -11.982 12.281 1.00 87.38 195 LYS A C 1
ATOM 1551 O O . LYS A 1 195 ? -23.006 -10.853 12.305 1.00 87.38 195 LYS A O 1
ATOM 1556 N N . ARG A 1 196 ? -23.194 -13.053 12.720 1.00 85.94 196 ARG A N 1
ATOM 1557 C CA . ARG A 1 196 ? -24.545 -12.980 13.297 1.00 85.94 196 ARG A CA 1
ATOM 1558 C C . ARG A 1 196 ? -24.545 -12.181 14.602 1.00 85.94 196 ARG A C 1
ATOM 1560 O O . ARG A 1 196 ? -25.346 -11.260 14.724 1.00 85.94 196 ARG A O 1
ATOM 1567 N N . SER A 1 197 ? -23.645 -12.497 15.534 1.00 83.12 197 SER A N 1
ATOM 1568 C CA . SER A 1 197 ? -23.530 -11.781 16.813 1.00 83.12 197 SER A CA 1
ATOM 1569 C C . SER A 1 197 ? -23.189 -10.306 16.603 1.00 83.12 197 SER A C 1
ATOM 1571 O O . SER A 1 197 ? -23.840 -9.443 17.186 1.00 83.12 197 SER A O 1
ATOM 1573 N N . ASN A 1 198 ? -22.249 -10.007 15.702 1.00 86.88 198 ASN A N 1
ATOM 1574 C CA . ASN A 1 198 ? -21.871 -8.635 15.367 1.00 86.88 198 ASN A CA 1
ATOM 1575 C C . ASN A 1 198 ? -23.041 -7.842 14.743 1.00 86.88 198 ASN A C 1
ATOM 1577 O O . ASN A 1 198 ? -23.305 -6.690 15.089 1.00 86.88 198 ASN A O 1
ATOM 1581 N N . THR A 1 199 ? -23.826 -8.493 13.876 1.00 85.31 199 THR A N 1
ATOM 1582 C CA . THR A 1 199 ? -25.026 -7.897 13.258 1.00 85.31 199 THR A CA 1
ATOM 1583 C C . THR A 1 199 ? -26.133 -7.602 14.271 1.00 85.31 199 THR A C 1
ATOM 1585 O O . THR A 1 199 ? -26.869 -6.631 14.093 1.00 85.31 199 THR A O 1
ATOM 1588 N N . ILE A 1 200 ? -26.279 -8.437 15.305 1.00 80.25 200 ILE A N 1
ATOM 1589 C CA . ILE A 1 200 ? -27.242 -8.224 16.396 1.00 80.25 200 ILE A CA 1
ATOM 1590 C C . ILE A 1 200 ? -26.777 -7.063 17.280 1.00 80.25 200 ILE A C 1
ATOM 1592 O O . ILE A 1 200 ? -27.555 -6.157 17.563 1.00 80.25 200 ILE A O 1
ATOM 1596 N N . LYS A 1 201 ? -25.492 -7.064 17.645 1.00 80.25 201 LYS A N 1
ATOM 1597 C CA . LYS A 1 201 ? -24.844 -6.059 18.491 1.00 80.25 201 LYS A CA 1
ATOM 1598 C C . LYS A 1 201 ? -24.938 -4.641 17.915 1.00 80.25 201 LYS A C 1
ATOM 1600 O O . LYS A 1 201 ? -25.319 -3.704 18.615 1.00 80.25 201 LYS A O 1
ATOM 1605 N N . ARG A 1 202 ? -24.581 -4.467 16.637 1.00 82.25 202 ARG A N 1
ATOM 1606 C CA . ARG A 1 202 ? -24.498 -3.154 15.970 1.00 82.25 202 ARG A CA 1
ATOM 1607 C C . ARG A 1 202 ? -23.744 -2.122 16.833 1.00 82.25 202 ARG A C 1
ATOM 1609 O O . ARG A 1 202 ? -22.603 -2.334 17.239 1.00 82.25 202 ARG A O 1
ATOM 1616 N N . HIS A 1 203 ? -24.395 -0.993 17.099 1.00 79.12 203 HIS A N 1
ATOM 1617 C CA . HIS A 1 203 ? -23.929 0.102 17.945 1.00 79.12 203 HIS A CA 1
ATOM 1618 C C . HIS A 1 203 ? -24.769 0.212 19.221 1.00 79.12 203 HIS A C 1
ATOM 1620 O O . HIS A 1 203 ? -24.738 1.243 19.884 1.00 79.12 203 HIS A O 1
ATOM 1626 N N . PHE A 1 204 ? -25.566 -0.810 19.536 1.00 77.62 204 PHE A N 1
ATOM 1627 C CA . PHE A 1 204 ? -26.419 -0.768 20.710 1.00 77.62 204 PHE A CA 1
ATOM 1628 C C . PHE A 1 204 ? -25.596 -1.043 21.956 1.00 77.62 204 PHE A C 1
ATOM 1630 O O . PHE A 1 204 ? -24.768 -1.955 21.979 1.00 77.62 204 PHE A O 1
ATOM 1637 N N . PHE A 1 205 ? -25.838 -0.238 22.978 1.00 76.31 205 PHE A N 1
ATOM 1638 C CA . PHE A 1 205 ? -25.352 -0.480 24.322 1.00 76.31 205 PHE A CA 1
ATOM 1639 C C . PHE A 1 205 ? -26.471 -0.114 25.284 1.00 76.31 205 PHE A C 1
ATOM 1641 O O . PHE A 1 205 ? -26.873 1.051 25.357 1.00 76.31 205 PHE A O 1
ATOM 1648 N N . ASP A 1 206 ? -26.992 -1.133 25.957 1.00 69.50 206 ASP A N 1
ATOM 1649 C CA . ASP A 1 206 ? -27.959 -0.976 27.028 1.00 69.50 206 ASP A CA 1
ATOM 1650 C C . ASP A 1 206 ? -27.184 -0.935 28.355 1.00 69.50 206 ASP A C 1
ATOM 1652 O O . ASP A 1 206 ? -26.604 -1.952 28.736 1.00 69.50 206 ASP A O 1
ATOM 1656 N N . PRO A 1 207 ? -27.097 0.227 29.023 1.00 66.00 207 PRO A N 1
ATOM 1657 C CA . PRO A 1 207 ? -26.396 0.342 30.296 1.00 66.00 207 PRO A CA 1
ATOM 1658 C C . PRO A 1 207 ? -27.065 -0.474 31.415 1.00 66.00 207 PRO A C 1
ATOM 1660 O O . PRO A 1 207 ? -26.375 -0.926 32.325 1.00 66.00 207 PRO A O 1
ATOM 1663 N N . GLU A 1 208 ? -28.380 -0.698 31.349 1.00 66.81 208 GLU A N 1
ATOM 1664 C CA . GLU A 1 208 ? -29.132 -1.435 32.373 1.00 66.81 208 GLU A CA 1
ATOM 1665 C C . GLU A 1 208 ? -29.037 -2.951 32.168 1.00 66.81 208 GLU A C 1
ATOM 1667 O O . GLU A 1 208 ? -29.079 -3.718 33.128 1.00 66.81 208 GLU A O 1
ATOM 167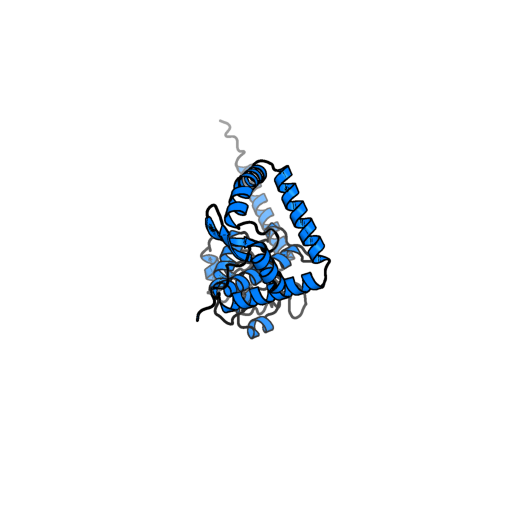2 N N . ASN A 1 209 ? -28.871 -3.388 30.916 1.00 72.31 209 ASN A N 1
ATOM 1673 C CA . ASN A 1 209 ? -28.698 -4.792 30.545 1.00 72.31 209 ASN A CA 1
ATOM 1674 C C . ASN A 1 209 ? -27.604 -4.976 29.478 1.00 72.31 209 ASN A C 1
ATOM 1676 O O . ASN A 1 209 ? -27.898 -5.391 28.349 1.00 72.31 209 ASN A O 1
ATOM 1680 N N . PRO A 1 210 ? -26.325 -4.702 29.801 1.00 66.81 210 PRO A N 1
ATOM 1681 C CA . PRO A 1 210 ? -25.253 -4.903 28.841 1.00 66.81 210 PRO A CA 1
ATOM 1682 C C . PRO A 1 210 ? -25.110 -6.397 28.555 1.00 66.81 210 PRO A C 1
ATOM 1684 O O . PRO A 1 210 ? -25.098 -7.225 29.473 1.00 66.81 210 PRO A O 1
ATOM 1687 N N . LEU A 1 211 ? -24.950 -6.759 27.278 1.00 68.00 211 LEU A N 1
ATOM 1688 C CA . LEU A 1 211 ? -24.544 -8.123 26.942 1.00 68.00 211 LEU A CA 1
ATOM 1689 C C . LEU A 1 211 ? -23.214 -8.421 27.643 1.00 68.00 211 LEU A C 1
ATOM 1691 O O . LEU A 1 211 ? -22.383 -7.532 27.809 1.00 68.00 211 LEU A O 1
ATOM 1695 N N . GLU A 1 212 ? -22.995 -9.670 28.041 1.00 64.38 212 GLU A N 1
ATOM 1696 C CA . GLU A 1 212 ? -21.856 -10.035 28.892 1.00 64.38 212 GLU A CA 1
ATOM 1697 C C . GLU A 1 212 ? -20.499 -9.607 28.311 1.00 64.38 212 GLU A C 1
ATOM 1699 O O . GLU A 1 212 ? -19.676 -9.053 29.027 1.00 64.38 212 GLU A O 1
ATOM 1704 N N . PHE A 1 213 ? -20.323 -9.737 26.994 1.00 65.25 213 PHE A N 1
ATOM 1705 C CA . PHE A 1 213 ? -19.124 -9.300 26.265 1.00 65.25 213 PHE A CA 1
ATOM 1706 C C . PHE A 1 213 ? -19.100 -7.792 25.929 1.00 65.25 213 PHE A C 1
ATOM 1708 O O . PHE A 1 213 ? -18.112 -7.284 25.406 1.00 65.25 213 PHE A O 1
ATOM 1715 N N . GLN A 1 214 ? -20.209 -7.072 26.135 1.00 66.31 214 GLN A N 1
ATOM 1716 C CA . GLN A 1 214 ? -20.279 -5.613 25.988 1.00 66.31 214 GLN A CA 1
ATOM 1717 C C . GLN A 1 214 ? -19.967 -4.887 27.287 1.00 66.31 214 GLN A C 1
ATOM 1719 O O . GLN A 1 214 ? -19.769 -3.672 27.242 1.00 66.31 214 GLN A O 1
ATOM 1724 N N . LYS A 1 215 ? -19.962 -5.599 28.422 1.00 59.81 215 LYS A N 1
ATOM 1725 C CA . LYS A 1 215 ? -19.638 -5.015 29.717 1.00 59.81 215 LYS A CA 1
ATOM 1726 C C . LYS A 1 215 ? -18.277 -4.336 29.590 1.00 59.81 215 LYS A C 1
ATOM 1728 O O . LYS A 1 215 ? -17.294 -5.015 29.289 1.00 59.81 215 LYS A O 1
ATOM 1733 N N . PRO A 1 216 ? -18.209 -3.004 29.739 1.00 51.69 216 PRO A N 1
ATOM 1734 C CA . PRO A 1 216 ? -16.921 -2.351 29.795 1.00 51.69 216 PRO A CA 1
ATOM 1735 C C . PRO A 1 216 ? -16.168 -2.972 30.969 1.00 51.69 216 PRO A C 1
ATOM 1737 O O . PRO A 1 216 ? -16.734 -3.166 32.041 1.00 51.69 216 PRO A O 1
ATOM 1740 N N . PHE A 1 217 ? -14.890 -3.282 30.779 1.00 49.06 217 PHE A N 1
ATOM 1741 C CA . PHE A 1 217 ? -14.031 -3.751 31.866 1.00 49.06 217 PHE A CA 1
ATOM 1742 C C . PHE A 1 217 ? -13.743 -2.639 32.902 1.00 49.06 217 PHE A C 1
ATOM 1744 O O . PHE A 1 217 ? -12.828 -2.779 33.704 1.00 49.06 217 PHE A O 1
ATOM 1751 N N . ASN A 1 218 ? -14.501 -1.531 32.895 1.00 48.31 218 ASN A N 1
ATOM 1752 C CA . ASN A 1 218 ? -14.400 -0.421 33.836 1.00 48.31 218 ASN A CA 1
ATOM 1753 C C . ASN A 1 218 ? -15.760 0.230 34.147 1.00 48.31 218 ASN A C 1
ATOM 1755 O O . ASN A 1 218 ? -16.693 0.181 33.347 1.00 48.31 218 ASN A O 1
ATOM 1759 N N . SER A 1 219 ? -15.861 0.864 35.318 1.00 39.00 219 SER A N 1
ATOM 1760 C CA . SER A 1 219 ? -17.076 1.500 35.855 1.00 39.00 219 SER A CA 1
ATOM 1761 C C . SER A 1 219 ? -17.283 2.956 35.416 1.00 39.00 219 SER A C 1
ATOM 1763 O O . SER A 1 219 ? -18.129 3.653 35.970 1.00 39.00 219 SER A O 1
ATOM 1765 N N . PHE A 1 220 ? -16.525 3.443 34.432 1.00 38.69 220 PHE A N 1
ATOM 1766 C CA . PHE A 1 220 ? -16.581 4.841 34.009 1.00 38.69 220 PHE A CA 1
ATOM 1767 C C . PHE A 1 220 ? -17.619 5.054 32.898 1.00 38.69 220 PHE A C 1
ATOM 1769 O O . PHE A 1 220 ? -17.512 4.426 31.837 1.00 38.69 220 PHE A O 1
ATOM 1776 N N . PRO A 1 221 ? -18.566 5.993 33.037 1.00 37.78 221 PRO A N 1
ATOM 1777 C CA . PRO A 1 221 ? -19.303 6.475 31.880 1.00 37.78 221 PRO A CA 1
ATOM 1778 C C . PRO A 1 221 ? -18.320 7.231 30.971 1.00 37.78 221 PRO A C 1
ATOM 1780 O O . PRO A 1 221 ? -17.783 8.269 31.333 1.00 37.78 221 PRO A O 1
ATOM 1783 N N . GLY A 1 222 ? -18.022 6.680 29.792 1.00 40.88 222 GLY A N 1
ATOM 1784 C CA . GLY A 1 222 ? -17.148 7.322 28.794 1.00 40.88 222 GLY A CA 1
ATOM 1785 C C . GLY A 1 222 ? -15.768 6.689 28.573 1.00 40.88 222 GLY A C 1
ATOM 1786 O O . GLY A 1 222 ? -15.142 7.017 27.570 1.00 40.88 222 GLY A O 1
ATOM 1787 N N . GLY A 1 223 ? -15.351 5.741 29.419 1.00 32.66 223 GLY A N 1
ATOM 1788 C CA . GLY A 1 223 ? -14.228 4.824 29.190 1.00 32.66 223 GLY A CA 1
ATOM 1789 C C . GLY A 1 223 ? -12.809 5.422 29.160 1.00 32.66 223 GLY A C 1
ATOM 1790 O O . GLY A 1 223 ? -12.411 6.028 28.172 1.00 32.66 223 GLY A O 1
ATOM 1791 N N . GLN A 1 224 ? -11.975 5.067 30.150 1.00 34.41 224 GLN A N 1
ATOM 1792 C CA . GLN A 1 224 ? -10.549 4.775 29.935 1.00 34.41 224 GLN A CA 1
ATOM 1793 C C . GLN A 1 224 ? -10.013 3.761 30.964 1.00 34.41 224 GLN A C 1
ATOM 1795 O O . GLN A 1 224 ? -10.380 3.839 32.128 1.00 34.41 224 GLN A O 1
ATOM 1800 N N . PHE A 1 225 ? -9.128 2.841 30.555 1.00 43.62 225 PHE A N 1
ATOM 1801 C CA . PHE A 1 225 ? -8.050 2.397 31.447 1.00 43.62 225 PHE A CA 1
ATOM 1802 C C . PHE A 1 225 ? -6.709 2.592 30.764 1.00 43.62 225 PHE A C 1
ATOM 1804 O O . PHE A 1 225 ? -6.502 2.135 29.638 1.00 43.62 225 PHE A O 1
ATOM 1811 N N . HIS A 1 226 ? -5.836 3.267 31.498 1.00 29.52 226 HIS A N 1
ATOM 1812 C CA . HIS A 1 226 ? -4.388 3.214 31.420 1.00 29.52 226 HIS A CA 1
ATOM 1813 C C . HIS A 1 226 ? -3.905 2.646 32.759 1.00 29.52 226 HIS A C 1
ATOM 1815 O O . HIS A 1 226 ? -4.394 3.096 33.789 1.00 29.52 226 HIS A O 1
ATOM 1821 N N . GLY A 1 227 ? -2.897 1.771 32.730 1.00 36.25 227 GLY A N 1
ATOM 1822 C CA . GLY A 1 227 ? -2.059 1.467 33.897 1.00 36.25 227 GLY A CA 1
ATOM 1823 C C . GLY A 1 227 ? -2.625 0.436 34.874 1.00 36.25 227 GLY A C 1
ATOM 1824 O O . GLY A 1 227 ? -3.826 0.213 34.925 1.00 36.25 227 GLY A O 1
ATOM 1825 N N . ASP A 1 228 ? -1.696 -0.222 35.566 1.00 35.91 228 ASP A N 1
ATOM 1826 C CA . ASP A 1 228 ? -1.821 -1.356 36.490 1.00 35.91 228 ASP A CA 1
ATOM 1827 C C . ASP A 1 228 ? -3.170 -1.517 37.214 1.00 35.91 228 ASP A C 1
ATOM 1829 O O . ASP A 1 228 ? -3.640 -0.623 37.911 1.00 35.91 228 ASP A O 1
ATOM 1833 N N . HIS A 1 229 ? -3.759 -2.711 37.088 1.00 41.38 229 HIS A N 1
ATOM 1834 C CA . HIS A 1 229 ? -4.956 -3.109 37.828 1.00 41.38 229 HIS A CA 1
ATOM 1835 C C . HIS A 1 229 ? -4.680 -3.102 39.334 1.00 41.38 229 HIS A C 1
ATOM 1837 O O . HIS A 1 229 ? -3.889 -3.912 39.823 1.00 41.38 229 HIS A O 1
ATOM 1843 N N . ALA A 1 230 ? -5.364 -2.234 40.072 1.00 42.69 230 ALA A N 1
ATOM 1844 C CA . ALA A 1 230 ? -5.442 -2.347 41.517 1.00 42.69 230 ALA A CA 1
ATOM 1845 C C . ALA A 1 230 ? -6.437 -3.476 41.895 1.00 42.69 230 ALA A C 1
ATOM 1847 O O . ALA A 1 230 ? -7.426 -3.738 41.205 1.00 42.69 230 ALA A O 1
ATOM 1848 N N . GLU A 1 231 ? -6.111 -4.236 42.943 1.00 41.62 231 GLU A N 1
ATOM 1849 C CA . GLU A 1 231 ? -6.779 -5.486 43.361 1.00 41.62 231 GLU A CA 1
ATOM 1850 C C . GLU A 1 231 ? -8.268 -5.287 43.734 1.00 41.62 231 GLU A C 1
ATOM 1852 O O . GLU A 1 231 ? -9.095 -6.195 43.631 1.00 41.62 231 GLU A O 1
ATOM 1857 N N . ASP A 1 232 ? -8.634 -4.063 44.095 1.00 41.53 232 ASP A N 1
ATOM 1858 C CA . ASP A 1 232 ? -9.973 -3.585 44.429 1.00 41.53 232 ASP A CA 1
ATOM 1859 C C . ASP A 1 232 ? -10.926 -3.495 43.224 1.00 41.53 232 ASP A C 1
ATOM 1861 O O . ASP A 1 232 ? -12.126 -3.751 43.374 1.00 41.53 232 ASP A O 1
ATOM 1865 N N . GLU A 1 233 ? -10.426 -3.226 42.016 1.00 43.25 233 GLU A N 1
ATOM 1866 C CA . GLU A 1 233 ? -11.258 -3.241 40.806 1.00 43.25 233 GLU A CA 1
ATOM 1867 C C . GLU A 1 233 ? -11.602 -4.658 40.356 1.00 43.25 233 GLU A C 1
ATOM 1869 O O . GLU A 1 233 ? -12.732 -4.912 39.941 1.00 43.25 233 GLU A O 1
ATOM 1874 N N . PHE A 1 234 ? -10.682 -5.611 40.523 1.00 41.69 234 PHE A N 1
ATOM 1875 C CA . PHE A 1 234 ? -10.937 -7.027 40.248 1.00 41.69 234 PHE A CA 1
ATOM 1876 C C . PHE A 1 234 ? -12.019 -7.602 41.182 1.00 41.69 234 PHE A C 1
ATOM 1878 O O . PHE A 1 234 ? -12.871 -8.388 40.757 1.00 41.69 234 PHE A O 1
ATOM 1885 N N . MET A 1 235 ? -12.050 -7.153 42.442 1.00 38.25 235 MET A N 1
ATOM 1886 C CA . MET A 1 235 ? -13.024 -7.591 43.452 1.00 38.25 235 MET A CA 1
ATOM 1887 C C . MET A 1 235 ? -14.462 -7.114 43.184 1.00 38.25 235 MET A C 1
ATOM 1889 O O . MET A 1 235 ? -15.414 -7.801 43.565 1.00 38.25 235 MET A O 1
ATOM 1893 N N . ARG A 1 236 ? -14.656 -5.990 42.478 1.00 41.69 236 ARG A N 1
ATOM 1894 C CA . ARG A 1 236 ? -15.997 -5.487 42.111 1.00 41.69 236 ARG A CA 1
ATOM 1895 C C . ARG A 1 236 ? -16.697 -6.335 41.042 1.00 41.69 236 ARG A C 1
ATOM 1897 O O . ARG A 1 236 ? -17.923 -6.343 40.998 1.00 41.69 236 ARG A O 1
ATOM 1904 N N . TYR A 1 237 ? -15.948 -7.071 40.215 1.00 39.94 237 TYR A N 1
ATOM 1905 C CA . TYR A 1 237 ? -16.501 -7.927 39.151 1.00 39.94 237 TYR A CA 1
ATOM 1906 C C . TYR A 1 237 ? -16.752 -9.376 39.579 1.00 39.94 237 TYR A C 1
ATOM 1908 O O . TYR A 1 237 ? -17.516 -10.085 38.924 1.00 39.94 237 TYR A O 1
ATOM 1916 N N . THR A 1 238 ? -16.126 -9.834 40.664 1.00 38.25 238 THR A N 1
ATOM 1917 C CA . THR A 1 238 ? -16.324 -11.190 41.208 1.00 38.25 238 THR A CA 1
ATOM 1918 C C . THR A 1 238 ? -17.470 -11.262 42.216 1.00 38.25 238 THR A C 1
ATOM 1920 O O . THR A 1 238 ? -17.939 -12.354 42.541 1.00 38.25 238 THR A O 1
ATOM 1923 N N . THR A 1 239 ? -17.978 -10.112 42.663 1.00 37.56 239 THR A N 1
ATOM 1924 C CA . THR A 1 239 ? -19.205 -9.999 43.455 1.00 37.56 239 THR A CA 1
ATOM 1925 C C . THR A 1 239 ? -20.317 -9.349 42.625 1.00 37.56 239 THR A C 1
ATOM 1927 O O . THR A 1 239 ? -20.052 -8.410 41.877 1.00 37.56 239 THR A O 1
ATOM 1930 N N . PRO A 1 240 ? -21.573 -9.830 42.706 1.00 38.84 240 PRO A N 1
ATOM 1931 C CA . PRO A 1 240 ? -22.686 -9.253 41.961 1.00 38.84 240 PRO A CA 1
ATOM 1932 C C . PRO A 1 240 ? -22.996 -7.861 42.516 1.00 38.84 240 PRO A C 1
ATOM 1934 O O . PRO A 1 240 ? -23.767 -7.715 43.461 1.00 38.84 240 PRO A O 1
ATOM 1937 N N . THR A 1 241 ? -22.377 -6.834 41.942 1.00 41.09 241 THR A N 1
ATOM 1938 C CA . THR A 1 241 ? -22.683 -5.439 42.247 1.00 41.09 241 THR A CA 1
ATOM 1939 C C . THR A 1 241 ? -23.367 -4.800 41.046 1.00 41.09 241 THR A C 1
ATOM 1941 O O . THR A 1 241 ? -22.934 -4.911 39.900 1.00 41.09 241 THR A O 1
ATOM 1944 N N . THR A 1 242 ? -24.508 -4.171 41.306 1.00 43.38 242 THR A N 1
ATOM 1945 C CA . THR A 1 242 ? -25.196 -3.290 40.366 1.00 43.38 242 THR A CA 1
ATOM 1946 C C . THR A 1 242 ? -24.259 -2.144 39.995 1.00 43.38 242 THR A C 1
ATOM 1948 O O . THR A 1 242 ? -23.921 -1.317 40.839 1.00 43.38 242 THR A O 1
ATOM 1951 N N . LEU A 1 243 ? -23.817 -2.110 38.736 1.00 42.38 243 LEU A N 1
ATOM 1952 C CA . LEU A 1 243 ? -23.041 -1.008 38.168 1.00 42.38 243 LEU A CA 1
ATOM 1953 C C . LEU A 1 243 ? -23.888 0.273 38.225 1.00 42.38 243 LEU A C 1
ATOM 1955 O O . LEU A 1 243 ? -24.840 0.428 37.464 1.00 42.38 243 LEU A O 1
ATOM 1959 N N . HIS A 1 244 ? -23.549 1.191 39.130 1.00 47.50 244 HIS A N 1
ATOM 1960 C CA . HIS A 1 244 ? -24.110 2.540 39.123 1.00 47.50 244 HIS A CA 1
ATOM 1961 C C . HIS A 1 244 ? -23.454 3.332 37.993 1.00 47.50 244 HIS A C 1
ATOM 1963 O O . HIS A 1 244 ? -22.363 3.877 38.139 1.00 47.50 244 HIS A O 1
ATOM 1969 N N . ILE A 1 245 ? -24.104 3.347 36.833 1.00 45.22 245 ILE A N 1
ATOM 1970 C CA . ILE A 1 245 ? -23.656 4.126 35.681 1.00 45.22 245 ILE A CA 1
ATOM 1971 C C . ILE A 1 245 ? -24.067 5.577 35.921 1.00 45.22 245 ILE A C 1
ATOM 1973 O O . ILE A 1 245 ? -25.252 5.897 35.908 1.00 45.22 245 ILE A O 1
ATOM 1977 N N . MET A 1 246 ? -23.082 6.442 36.157 1.00 46.59 246 MET A N 1
ATOM 1978 C CA . MET A 1 246 ? -23.300 7.881 36.294 1.00 46.59 246 MET A CA 1
ATOM 1979 C C . MET A 1 246 ? -23.507 8.519 34.912 1.00 46.59 246 MET A C 1
ATOM 1981 O O . MET A 1 246 ? -22.952 8.098 33.898 1.00 46.59 246 MET A O 1
ATOM 1985 N N . THR A 1 247 ? -24.311 9.563 34.845 1.00 59.91 247 THR A N 1
ATOM 1986 C CA . THR A 1 247 ? -24.420 10.444 33.682 1.00 59.91 247 THR A CA 1
ATOM 1987 C C . THR A 1 247 ? -23.194 11.360 33.588 1.00 59.91 247 THR A C 1
ATOM 1989 O O . THR A 1 247 ? -22.480 11.565 34.566 1.00 59.91 247 THR A O 1
ATOM 1992 N N . MET A 1 248 ? -22.951 11.987 32.426 1.00 48.28 248 MET A N 1
ATOM 1993 C CA . MET A 1 248 ? -21.867 12.984 32.300 1.00 48.28 248 MET A CA 1
ATOM 1994 C C . MET A 1 248 ? -22.019 14.171 33.247 1.00 48.28 248 MET A C 1
ATOM 1996 O O . MET A 1 248 ? -21.023 14.742 33.673 1.00 48.28 248 MET A O 1
ATOM 2000 N N . ALA A 1 249 ? -23.253 14.551 33.577 1.00 56.22 249 ALA A N 1
ATOM 2001 C CA . ALA A 1 249 ? -23.502 15.624 34.528 1.00 56.22 249 ALA A CA 1
ATOM 2002 C C . ALA A 1 249 ? -23.082 15.215 35.947 1.00 56.22 249 ALA A C 1
ATOM 2004 O O . ALA A 1 249 ? -22.382 15.971 36.611 1.00 56.22 249 ALA A O 1
ATOM 2005 N N . GLU A 1 250 ? -23.458 14.008 36.373 1.00 58.50 250 GLU A N 1
ATOM 2006 C CA . GLU A 1 250 ? -23.080 13.453 37.679 1.00 58.50 250 GLU A CA 1
ATOM 2007 C C . GLU A 1 250 ? -21.571 13.236 37.778 1.00 58.50 250 GLU A C 1
ATOM 2009 O O . GLU A 1 250 ? -20.967 13.541 38.799 1.00 58.50 250 GLU A O 1
ATOM 2014 N N . PHE A 1 251 ? -20.947 12.772 36.697 1.00 57.28 251 PHE A N 1
ATOM 2015 C CA . PHE A 1 251 ? -19.504 12.599 36.642 1.00 57.28 251 PHE A CA 1
ATOM 2016 C C . PHE A 1 251 ? -18.749 13.933 36.753 1.00 57.28 251 PHE A C 1
ATOM 2018 O O . PHE A 1 251 ? -17.838 14.070 37.565 1.00 57.28 251 PHE A O 1
ATOM 2025 N N . ASN A 1 252 ? -19.158 14.947 35.983 1.00 55.16 252 ASN A N 1
ATOM 2026 C CA . ASN A 1 252 ? -18.559 16.279 36.073 1.00 55.16 252 ASN A CA 1
ATOM 2027 C C . ASN A 1 252 ? -18.761 16.902 37.461 1.00 55.16 252 ASN A C 1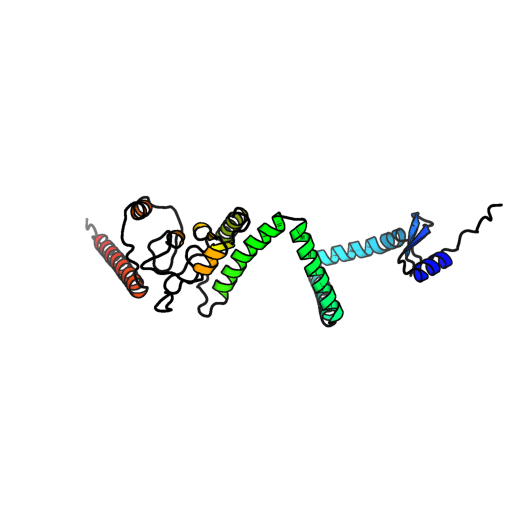
ATOM 2029 O O . ASN A 1 252 ? -17.867 17.585 37.950 1.00 55.16 252 ASN A O 1
ATOM 2033 N N . ALA A 1 253 ? -19.914 16.667 38.094 1.00 71.88 253 ALA A N 1
ATOM 2034 C CA . ALA A 1 253 ? -20.167 17.115 39.459 1.00 71.88 253 ALA A CA 1
ATOM 2035 C C . ALA A 1 253 ? -19.218 16.436 40.458 1.00 71.88 253 ALA A C 1
ATOM 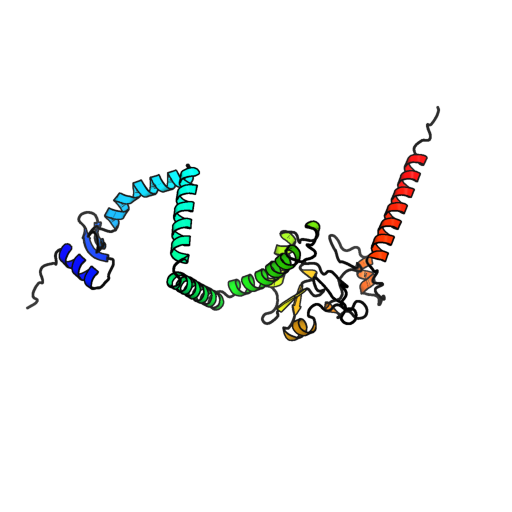2037 O O . ALA A 1 253 ? -18.623 17.131 41.276 1.00 71.88 253 ALA A O 1
ATOM 2038 N N . ALA A 1 254 ? -19.011 15.123 40.331 1.00 67.31 254 ALA A N 1
ATOM 2039 C CA . ALA A 1 254 ? -18.089 14.373 41.180 1.00 67.31 254 ALA A CA 1
ATOM 2040 C C . ALA A 1 254 ? -16.629 14.837 41.023 1.00 67.31 254 ALA A C 1
ATOM 2042 O O . ALA A 1 254 ? -15.956 15.037 42.026 1.00 67.31 254 ALA A O 1
ATOM 2043 N N . ILE A 1 255 ? -16.162 15.107 39.793 1.00 65.12 255 ILE A N 1
ATOM 2044 C CA . ILE A 1 255 ? -14.824 15.694 39.571 1.00 65.12 255 ILE A CA 1
ATOM 2045 C C . ILE A 1 255 ? -14.690 17.043 40.277 1.00 65.12 255 ILE A C 1
ATOM 2047 O O . ILE A 1 255 ? -13.658 17.326 40.877 1.00 65.12 255 ILE A O 1
ATOM 2051 N N . ILE A 1 256 ? -15.696 17.914 40.150 1.00 78.69 256 ILE A N 1
ATOM 2052 C CA . ILE A 1 256 ? -15.648 19.248 40.759 1.00 78.69 256 ILE A CA 1
ATOM 2053 C C . ILE A 1 256 ? -15.600 19.126 42.284 1.00 78.69 256 ILE A C 1
ATOM 2055 O O . ILE A 1 256 ? -14.859 19.862 42.927 1.00 78.69 256 ILE A O 1
ATOM 2059 N N . GLU A 1 257 ? -16.370 18.203 42.858 1.00 85.38 257 GLU A N 1
ATOM 2060 C CA . GLU A 1 257 ? -16.374 17.933 44.295 1.00 85.38 257 GLU A CA 1
ATOM 2061 C C . GLU A 1 257 ? -15.013 17.422 44.786 1.00 85.38 257 GLU A C 1
ATOM 2063 O O . GLU A 1 257 ? -14.475 17.962 45.750 1.00 85.38 257 GLU A O 1
ATOM 2068 N N . GLU A 1 258 ? -14.411 16.463 44.080 1.00 82.12 258 GLU A N 1
ATOM 2069 C CA . GLU A 1 258 ? -13.087 15.923 44.406 1.00 82.12 258 GLU A CA 1
ATOM 2070 C C . GLU A 1 258 ? -11.987 16.988 44.277 1.00 82.12 258 GLU A C 1
ATOM 2072 O O . GLU A 1 258 ? -11.200 17.185 45.201 1.00 82.12 258 GLU A O 1
ATOM 2077 N N . ALA A 1 259 ? -11.994 17.771 43.193 1.00 74.75 259 ALA A N 1
ATOM 2078 C CA . ALA A 1 259 ? -11.048 18.870 43.000 1.00 74.75 259 ALA A CA 1
ATOM 2079 C C . ALA A 1 259 ? -11.191 19.968 44.070 1.00 74.75 259 ALA A C 1
ATOM 2081 O O . ALA A 1 259 ? -10.197 20.567 44.487 1.00 74.75 259 ALA A O 1
ATOM 2082 N N . ASN A 1 260 ? -12.417 20.242 44.530 1.00 86.88 260 ASN A N 1
ATOM 2083 C CA . ASN A 1 260 ? -12.650 21.170 45.634 1.00 86.88 260 ASN A CA 1
ATOM 2084 C C . ASN A 1 260 ? -12.110 20.609 46.956 1.00 86.88 260 ASN A C 1
ATOM 2086 O O . ASN A 1 260 ? -11.478 21.353 47.701 1.00 86.88 260 ASN A O 1
ATOM 2090 N N . ALA A 1 261 ? -12.300 19.315 47.224 1.00 87.31 261 ALA A N 1
ATOM 2091 C CA . ALA A 1 261 ? -11.773 18.669 48.424 1.00 87.31 261 ALA A CA 1
ATOM 2092 C C . ALA A 1 261 ? -10.233 18.692 48.461 1.00 87.31 261 ALA A C 1
ATOM 2094 O O . ALA A 1 261 ? -9.644 19.039 49.486 1.00 87.31 261 ALA A O 1
ATOM 2095 N N . GLU A 1 262 ? -9.570 18.412 47.335 1.00 84.06 262 GLU A N 1
ATOM 2096 C CA . GLU A 1 262 ? -8.107 18.520 47.223 1.00 84.06 262 GLU A CA 1
ATOM 2097 C C . GLU A 1 262 ? -7.615 19.960 47.443 1.00 84.06 262 GLU A C 1
ATOM 2099 O O . GLU A 1 262 ? -6.593 20.188 48.098 1.00 84.06 262 GLU A O 1
ATOM 2104 N N . MET A 1 263 ? -8.349 20.949 46.920 1.00 86.00 263 MET A N 1
ATOM 2105 C CA . MET A 1 263 ? -8.039 22.366 47.118 1.00 86.00 263 MET A CA 1
ATOM 2106 C C . MET A 1 263 ? -8.176 22.777 48.591 1.00 86.00 26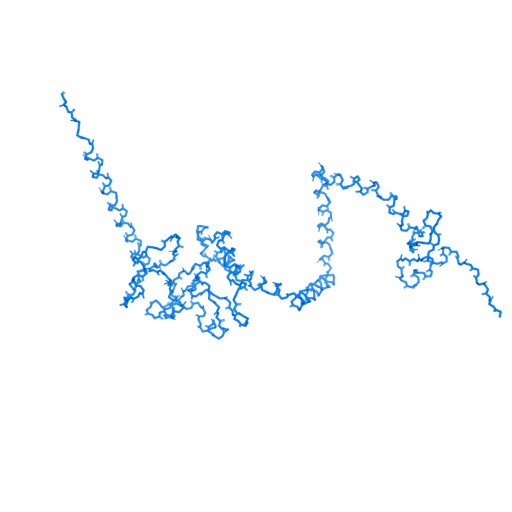3 MET A C 1
ATOM 2108 O O . MET A 1 263 ? -7.318 23.491 49.114 1.00 86.00 263 MET A O 1
ATOM 2112 N N . GLU A 1 264 ? -9.230 22.324 49.273 1.00 90.00 264 GLU A N 1
ATOM 2113 C CA . GLU A 1 264 ? -9.425 22.561 50.707 1.00 90.00 264 GLU A CA 1
ATOM 2114 C C . GLU A 1 264 ? -8.299 21.935 51.537 1.00 90.00 264 GLU A C 1
ATOM 2116 O O . GLU A 1 264 ? -7.753 22.587 52.431 1.00 90.00 264 GLU A O 1
ATOM 2121 N N . GLU A 1 265 ? -7.883 20.712 51.202 1.00 87.06 265 GLU A N 1
ATOM 2122 C CA . GLU A 1 265 ? -6.764 20.050 51.869 1.00 87.06 265 GLU A CA 1
ATOM 2123 C C . GLU A 1 265 ? -5.442 20.807 51.651 1.00 87.06 265 GLU A C 1
ATOM 2125 O O . GLU A 1 265 ? -4.668 21.006 52.591 1.00 87.06 265 GLU A O 1
ATOM 2130 N N . PHE A 1 266 ? -5.192 21.290 50.431 1.00 82.75 266 PHE A N 1
ATOM 2131 C CA . PHE A 1 266 ? -4.013 22.096 50.112 1.00 82.75 266 PHE A CA 1
ATOM 2132 C C . PHE A 1 266 ? -3.959 23.399 50.923 1.00 82.75 266 PHE A C 1
ATOM 2134 O O . PHE A 1 266 ? -2.918 23.725 51.502 1.00 82.75 266 PHE A O 1
ATOM 2141 N N . LEU A 1 267 ? -5.078 24.124 51.012 1.00 83.00 267 LEU A N 1
ATOM 2142 C CA . LEU A 1 267 ? -5.179 25.348 51.814 1.00 83.00 267 LEU A CA 1
ATOM 2143 C C . LEU A 1 267 ? -4.953 25.062 53.301 1.00 83.00 267 LEU A C 1
ATOM 2145 O O . LEU A 1 267 ? -4.254 25.816 53.981 1.00 83.00 267 LEU A O 1
ATOM 2149 N N . HIS A 1 268 ? -5.480 23.943 53.800 1.00 86.19 268 HIS A N 1
ATOM 2150 C CA . HIS A 1 268 ? -5.272 23.542 55.186 1.00 86.19 268 HIS A CA 1
ATOM 2151 C C . HIS A 1 268 ? -3.793 23.249 55.492 1.00 86.19 268 HIS A C 1
ATOM 2153 O O . HIS A 1 268 ? -3.324 23.586 56.582 1.00 86.19 268 HIS A O 1
ATOM 2159 N N . ARG A 1 269 ? -3.040 22.676 54.539 1.00 81.50 269 ARG A N 1
ATOM 2160 C CA . ARG A 1 269 ? -1.586 22.461 54.676 1.00 81.50 269 ARG A CA 1
ATOM 2161 C C . ARG A 1 269 ? -0.793 23.769 54.642 1.00 81.50 269 ARG A C 1
ATOM 2163 O O . ARG A 1 269 ? 0.119 23.944 55.443 1.00 81.50 269 ARG A O 1
ATOM 2170 N N . GLN A 1 270 ? -1.152 24.716 53.769 1.00 81.25 270 GLN A N 1
ATOM 2171 C CA . GLN A 1 270 ? -0.470 26.018 53.730 1.00 81.25 270 GLN A CA 1
ATOM 2172 C C . GLN A 1 270 ? -0.605 26.785 55.049 1.00 81.25 270 GLN A C 1
ATOM 2174 O O . GLN A 1 270 ? 0.357 27.392 55.508 1.00 81.25 270 GLN A O 1
ATOM 2179 N N . HIS A 1 271 ? -1.772 26.719 55.688 1.00 81.00 271 HIS A N 1
ATOM 2180 C CA . HIS A 1 271 ? -1.992 27.390 56.966 1.00 81.00 271 HIS A CA 1
ATOM 2181 C C . HIS A 1 271 ? -1.380 26.659 58.171 1.00 81.00 271 HIS A C 1
ATOM 2183 O O . HIS A 1 271 ? -1.157 27.295 59.200 1.00 81.00 271 HIS A O 1
ATOM 2189 N N . SER A 1 272 ? -1.082 25.358 58.071 1.00 77.56 272 SER A N 1
ATOM 2190 C CA . SER A 1 272 ? -0.413 24.623 59.153 1.00 77.56 272 SER A CA 1
ATOM 2191 C C . SER A 1 272 ? 1.105 24.826 59.197 1.00 77.56 272 SER A C 1
ATOM 2193 O O . SER A 1 272 ? 1.694 24.646 60.261 1.00 77.56 272 SER A O 1
ATOM 2195 N N . ASP A 1 273 ? 1.726 25.240 58.087 1.00 68.25 273 ASP A N 1
ATOM 2196 C CA . ASP A 1 273 ? 3.187 25.385 57.970 1.00 68.25 273 ASP A CA 1
ATOM 2197 C C . ASP A 1 273 ? 3.709 26.812 58.279 1.00 68.25 273 ASP A C 1
ATOM 2199 O O . ASP A 1 273 ? 4.919 27.033 58.324 1.00 68.25 273 ASP A O 1
ATOM 2203 N N . GLU A 1 274 ? 2.830 27.782 58.572 1.00 55.41 274 GLU A N 1
ATOM 2204 C CA . GLU A 1 274 ? 3.188 29.171 58.934 1.00 55.41 274 GLU A CA 1
ATOM 2205 C C . GLU A 1 274 ? 3.130 29.466 60.449 1.00 55.41 274 GLU A C 1
ATOM 2207 O O . GLU A 1 274 ? 2.717 30.546 60.877 1.00 55.41 274 GLU A O 1
ATOM 2212 N N . ALA A 1 275 ? 3.580 28.544 61.303 1.00 56.78 275 ALA A N 1
ATOM 2213 C CA . ALA A 1 275 ? 3.903 28.888 62.689 1.00 56.78 275 ALA A CA 1
ATOM 2214 C C . ALA A 1 275 ? 5.408 29.200 62.801 1.00 56.78 275 ALA A C 1
ATOM 2216 O O . ALA A 1 275 ? 6.208 28.271 62.946 1.00 56.78 275 ALA A O 1
ATOM 2217 N N . PRO A 1 276 ? 5.848 30.476 62.739 1.00 55.09 276 PRO A N 1
ATOM 2218 C CA . PRO A 1 276 ? 7.232 30.796 63.040 1.00 55.09 276 PRO A CA 1
ATOM 2219 C C . PRO A 1 276 ? 7.509 30.413 64.494 1.00 55.09 276 PRO A C 1
ATOM 2221 O O . PRO A 1 276 ? 6.898 30.940 65.426 1.00 55.09 276 PRO A O 1
ATOM 2224 N N . VAL A 1 277 ? 8.450 29.492 64.688 1.00 62.41 277 VAL A N 1
ATOM 2225 C CA . VAL A 1 277 ? 9.074 29.253 65.988 1.00 62.41 277 VAL A CA 1
ATOM 2226 C C . VAL A 1 277 ? 9.864 30.517 66.324 1.00 62.41 277 VAL A C 1
ATOM 2228 O O . VAL A 1 277 ? 11.000 30.689 65.888 1.00 62.41 277 VAL A O 1
ATOM 2231 N N . ILE A 1 278 ? 9.226 31.448 67.035 1.00 57.00 278 ILE A N 1
ATOM 2232 C CA . ILE A 1 278 ? 9.904 32.596 67.633 1.00 57.00 278 ILE A CA 1
ATOM 2233 C C . ILE A 1 278 ? 10.708 32.039 68.812 1.00 57.00 278 ILE A C 1
ATOM 2235 O O . ILE A 1 278 ? 10.137 31.713 69.853 1.00 57.00 278 ILE A O 1
ATOM 2239 N N . ALA A 1 279 ? 12.009 31.858 68.590 1.00 62.53 279 ALA A N 1
ATOM 2240 C CA . ALA A 1 279 ? 12.999 31.578 69.627 1.00 62.53 279 ALA A CA 1
ATOM 2241 C C . ALA A 1 279 ? 13.486 32.879 70.276 1.00 62.53 279 ALA A C 1
ATOM 2243 O O . ALA A 1 279 ? 13.624 33.886 69.540 1.00 62.53 279 ALA A O 1
#

Secondary structure (DSSP, 8-state):
-----PPPPHHHHHHHHHHTT-SEEEEEETTTEEEEEETTT--BHHHHHHHHHHHHHHHHHHHHH-HHHHHHHHHHHHHHHHHHHHSHHHHHHHHHHHHHHHHHHHHH-HHHHHHHHHHHHHHHHHHHHHHSSSPPPGGGSPPHHHHHHHHHHHHHSPTTPEEEESS-SSEE-TTT--EEE---SSGGGEEEE-HHHHHHHTTB--SSS--GGGS-SS--TT----S---HHHHHHHHS--------HHHHHHHHHHHHHHHHHHHHHHHHHS------

Radius of gyration: 34.49 Å; chains: 1; bounding box: 67×64×120 Å

Organism: NCBI:txid1777143

Sequence (279 aa):
MSTSTAPLSKSAMAREARERGERFFQAACVHHGEQPHYASTRACSVCQADRNAPKNSAAAERYRDDPEYREHVRDKGNKARRKRREDPDYREAERAYEREREAHRKTVDPAYVLHRRAKAVNGSAVLRMRKGKEARPDTAMPSKETLRECYEFALRAPEGCELDHGCPLRGVHPVTGKDTVCGLHVPYNLEPMTKRSNTIKRHFFDPENPLEFQKPFNSFPGGQFHGDHAEDEFMRYTTPTTLHIMTMAEFNAAIIEEANAEMEEFLHRQHSDEAPVIA